Protein AF-A0A1V9Z1X3-F1 (afdb_monomer_lite)

Organism: Achlya hypogyna (NCBI:txid1202772)

Radius of gyration: 20.15 Å; chains: 1; bounding box: 41×44×64 Å

Secondary structure (DSSP, 8-state):
--HHHHHHHHHHHHHHHHHSPPPPTT--HHHHHHHHHHH-HHHHHHHHHHHHHHHHHHHHHHHHTSSS---SPPPHHHHHHHHHHHHHHHHHHHHHHHTT--SSHHHHHTSHHHHHHHHHHHHHHHHHHS-HHHHHHTHHHHHHHHTTGGGGGGGGGGGGGG-S-HHHHHHHHHHHHHHHHHHHHHHHHT-

Sequence (191 aa):
MPRHLKRLRVAALNLQQKLIKSRKRDESLRKWVGRNLDNSLLAAILDLFQVLLGVIVTIIYCLKNWEAWDATRDSMATRLLQAGFGVVFLFDYVLRSGLYAADNREAHVLAPLTIMDLLAIFPQFVELVLSEGYVREHFLIVGGIKTLRPFRCLCCFRLIPFTSTARQRETFVLFSAVVCIIICFGSTQQV

pLDDT: mean 73.4, std 8.47, range [46.78, 87.44]

Foldseek 3Di:
DDPVVVVVVVVVVVVCCQQAPDDDPPDDPQRRLLCSCVPGPVVVVLLVVLLVLLVVQLVVLCVVPVPALDLAQDDPVVLVVLVVNLVSLVVVLCCCQVGHNDPDSVCVCPDPLSVLSVLLSVLSCCSVPDDNVRCVVPVVVNLLSSLSNLSSLLSCLSCLVVDPDPVVSVVSNVVSVVVSVVSSVVSNVRD

Structure (mmCIF, N/CA/C/O backbone):
data_AF-A0A1V9Z1X3-F1
#
_entry.id   AF-A0A1V9Z1X3-F1
#
loop_
_atom_site.group_PDB
_atom_site.id
_atom_site.type_symbol
_atom_site.label_atom_id
_atom_site.label_alt_id
_atom_site.label_comp_id
_atom_site.label_asym_id
_atom_site.label_entity_id
_atom_site.label_seq_id
_atom_site.pdbx_PDB_ins_code
_atom_site.Cartn_x
_atom_site.Cartn_y
_atom_site.Cartn_z
_atom_site.occupancy
_atom_site.B_iso_or_equiv
_atom_site.auth_seq_id
_atom_site.auth_comp_id
_atom_site.auth_asym_id
_atom_site.auth_atom_id
_atom_site.pdbx_PDB_model_num
ATOM 1 N N . MET A 1 1 ? 7.808 -25.716 37.684 1.00 58.44 1 MET A N 1
ATOM 2 C CA . MET A 1 1 ? 7.617 -24.698 36.618 1.00 58.44 1 MET A CA 1
ATOM 3 C C . MET A 1 1 ? 8.124 -23.340 37.117 1.00 58.44 1 MET A C 1
ATOM 5 O O . MET A 1 1 ? 7.605 -22.879 38.133 1.00 58.44 1 MET A O 1
ATOM 9 N N . PRO A 1 2 ? 9.148 -22.730 36.494 1.00 67.25 2 PRO A N 1
ATOM 10 C CA . PRO A 1 2 ? 9.878 -21.590 37.065 1.00 67.25 2 PRO A CA 1
ATOM 11 C C . PRO A 1 2 ? 8.994 -20.348 37.251 1.00 67.25 2 PRO A C 1
ATOM 13 O O . PRO A 1 2 ? 8.224 -19.983 36.363 1.00 67.25 2 PRO A O 1
ATOM 16 N N . ARG A 1 3 ? 9.115 -19.663 38.397 1.00 62.41 3 ARG A N 1
ATOM 17 C CA . ARG A 1 3 ? 8.311 -18.472 38.757 1.00 62.41 3 ARG A CA 1
ATOM 18 C C . ARG A 1 3 ? 8.428 -17.321 37.739 1.00 62.41 3 ARG A C 1
ATOM 20 O O . ARG A 1 3 ? 7.465 -16.579 37.559 1.00 62.41 3 ARG A O 1
ATOM 27 N N . HIS A 1 4 ? 9.550 -17.217 37.026 1.00 58.72 4 HIS A N 1
ATOM 28 C CA . HIS A 1 4 ? 9.766 -16.223 35.966 1.00 58.72 4 HIS A CA 1
ATOM 29 C C . HIS A 1 4 ? 8.883 -16.454 34.731 1.00 58.72 4 HIS A C 1
ATOM 31 O O . HIS A 1 4 ? 8.313 -15.502 34.204 1.00 58.72 4 HIS A O 1
ATOM 37 N N . LEU A 1 5 ? 8.662 -17.714 34.336 1.00 63.91 5 LEU A N 1
ATOM 38 C CA . LEU A 1 5 ? 7.769 -18.062 33.223 1.00 63.91 5 LEU A CA 1
ATOM 39 C C . LEU A 1 5 ? 6.310 -17.706 33.528 1.00 63.91 5 LEU A C 1
ATOM 41 O O . LEU A 1 5 ? 5.593 -17.256 32.641 1.00 63.91 5 LEU A O 1
ATOM 45 N N . LYS A 1 6 ? 5.870 -17.834 34.790 1.00 68.31 6 LYS A N 1
ATOM 46 C CA . LYS A 1 6 ? 4.519 -17.408 35.196 1.00 68.31 6 LYS A CA 1
ATOM 47 C C . LYS A 1 6 ? 4.347 -15.889 35.109 1.00 68.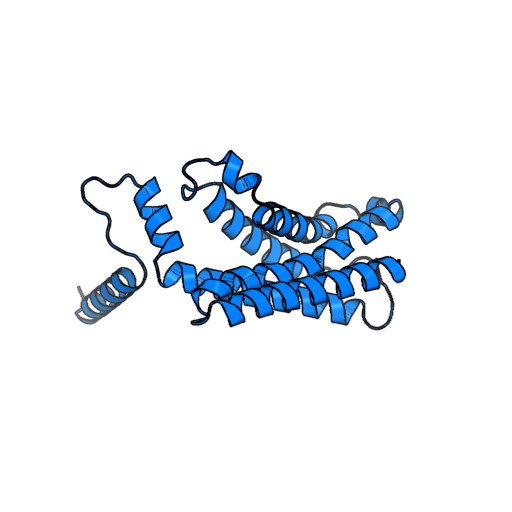31 6 LYS A C 1
ATOM 49 O O . LYS A 1 6 ? 3.326 -15.438 34.603 1.00 68.31 6 LYS A O 1
ATOM 54 N N . ARG A 1 7 ? 5.340 -15.104 35.545 1.00 70.44 7 ARG A N 1
ATOM 55 C CA . ARG A 1 7 ? 5.295 -13.631 35.454 1.00 70.44 7 ARG A CA 1
ATOM 56 C C . ARG A 1 7 ? 5.314 -13.141 34.006 1.00 70.44 7 ARG A C 1
ATOM 58 O O . ARG A 1 7 ? 4.514 -12.277 33.665 1.00 70.44 7 ARG A O 1
ATOM 65 N N . LEU A 1 8 ? 6.145 -13.741 33.152 1.00 69.75 8 LEU A N 1
ATOM 66 C CA . LEU A 1 8 ? 6.168 -13.442 31.716 1.00 69.75 8 LEU A CA 1
ATOM 67 C C . LEU A 1 8 ? 4.842 -13.794 31.039 1.00 69.75 8 LEU A C 1
ATOM 69 O O . LEU A 1 8 ? 4.337 -13.012 30.243 1.00 69.75 8 LEU A O 1
ATOM 73 N N . ARG A 1 9 ? 4.230 -14.928 31.400 1.00 70.25 9 ARG A N 1
ATOM 74 C CA . ARG A 1 9 ? 2.932 -15.335 30.851 1.00 70.25 9 ARG A CA 1
ATOM 75 C C . ARG A 1 9 ? 1.808 -14.390 31.277 1.00 70.25 9 ARG A C 1
ATOM 77 O O . ARG A 1 9 ? 0.983 -14.039 30.449 1.00 70.25 9 ARG A O 1
ATOM 84 N N . VAL A 1 10 ? 1.796 -13.937 32.531 1.00 71.50 10 VAL A N 1
ATOM 85 C CA . VAL A 1 10 ? 0.814 -12.951 33.022 1.00 71.50 10 VAL A CA 1
ATOM 86 C C . VAL A 1 10 ? 1.024 -11.583 32.366 1.00 71.50 10 VAL A C 1
ATOM 88 O O . VAL A 1 10 ? 0.056 -10.965 31.937 1.00 71.50 10 VAL A O 1
ATOM 91 N N . ALA A 1 11 ? 2.272 -11.132 32.209 1.00 70.38 11 ALA A N 1
ATOM 92 C CA . ALA A 1 11 ? 2.577 -9.895 31.491 1.00 70.38 11 ALA A CA 1
ATOM 93 C C . ALA A 1 11 ? 2.161 -9.973 30.012 1.00 70.38 11 ALA A C 1
ATOM 95 O O . ALA A 1 11 ? 1.530 -9.047 29.509 1.00 70.38 11 ALA A O 1
ATOM 96 N N . ALA A 1 12 ? 2.439 -11.096 29.343 1.00 65.94 12 ALA A N 1
ATOM 97 C CA . ALA A 1 12 ? 2.023 -11.349 27.967 1.00 65.94 12 ALA A CA 1
ATOM 98 C C . ALA A 1 12 ? 0.494 -11.395 27.827 1.00 65.94 12 ALA A C 1
ATOM 100 O O . ALA A 1 12 ? -0.040 -10.805 26.895 1.00 65.94 12 ALA A O 1
ATOM 101 N N . LEU A 1 13 ? -0.218 -12.022 28.770 1.00 67.62 13 LEU A N 1
ATOM 102 C CA . LEU A 1 13 ? -1.684 -12.055 28.787 1.00 67.62 13 LEU A CA 1
ATOM 103 C C . LEU A 1 13 ? -2.287 -10.662 29.014 1.00 67.62 13 LEU A C 1
ATOM 105 O O . LEU A 1 13 ? -3.245 -10.303 28.336 1.00 67.62 13 LEU A O 1
ATOM 109 N N . ASN A 1 14 ? -1.705 -9.851 29.899 1.00 64.38 14 ASN A N 1
ATOM 110 C CA . ASN A 1 14 ? -2.148 -8.473 30.130 1.00 64.38 14 ASN A CA 1
ATOM 111 C C . ASN A 1 14 ? -1.901 -7.582 28.901 1.00 64.38 14 ASN A C 1
ATOM 113 O O . ASN A 1 14 ? -2.756 -6.776 28.536 1.00 64.38 14 ASN A O 1
ATOM 117 N N . LEU A 1 15 ? -0.761 -7.753 28.223 1.00 61.19 15 LEU A N 1
ATOM 118 C CA . LEU A 1 15 ? -0.472 -7.108 26.937 1.00 61.19 15 LEU A CA 1
ATOM 119 C C . LEU A 1 15 ? -1.459 -7.555 25.858 1.00 61.19 15 LEU A C 1
ATOM 121 O O . LEU A 1 15 ? -2.012 -6.718 25.150 1.00 61.19 15 LEU A O 1
ATOM 125 N N . GLN A 1 16 ? -1.736 -8.855 25.776 1.00 65.88 16 GLN A N 1
ATOM 126 C CA . GLN A 1 16 ? -2.678 -9.424 24.821 1.00 65.88 16 GLN A CA 1
ATOM 127 C C . GLN A 1 1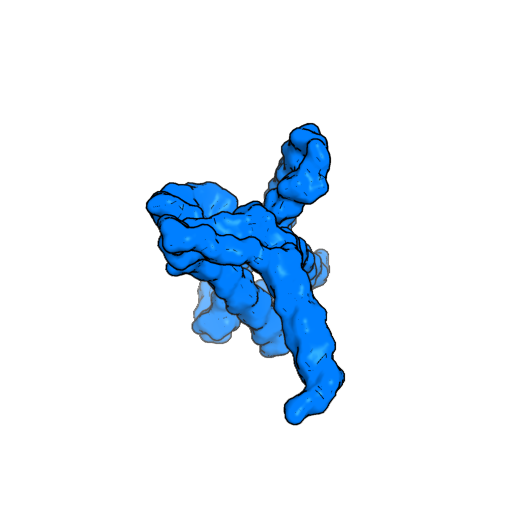6 ? -4.103 -8.912 25.057 1.00 65.88 16 GLN A C 1
ATOM 129 O O . GLN A 1 16 ? -4.783 -8.588 24.094 1.00 65.88 16 GLN A O 1
ATOM 134 N N . GLN A 1 17 ? -4.537 -8.761 26.310 1.00 61.78 17 GLN A N 1
ATOM 135 C CA . GLN A 1 17 ? -5.841 -8.180 26.655 1.00 61.78 17 GLN A CA 1
ATOM 136 C C . GLN A 1 17 ? -5.935 -6.682 26.337 1.00 61.78 17 GLN A C 1
ATOM 138 O O . GLN A 1 17 ? -7.020 -6.181 26.042 1.00 61.78 17 GLN A O 1
ATOM 143 N N . LYS A 1 18 ? -4.806 -5.965 26.377 1.00 62.31 18 LYS A N 1
ATOM 144 C CA . LYS A 1 18 ? -4.722 -4.550 25.990 1.00 62.31 18 LYS A CA 1
ATOM 145 C C . LYS A 1 18 ? -4.690 -4.373 24.464 1.00 62.31 18 LYS A C 1
ATOM 147 O O . LYS A 1 18 ? -5.202 -3.380 23.954 1.00 62.31 18 LYS A O 1
ATOM 152 N N . LEU A 1 19 ? -4.111 -5.341 23.748 1.00 60.38 19 LEU A N 1
ATOM 153 C CA . LEU A 1 19 ? -3.975 -5.359 22.288 1.00 60.38 19 LEU A CA 1
ATOM 154 C C . LEU A 1 19 ? -5.191 -5.951 21.566 1.00 60.38 19 LEU A C 1
ATOM 156 O O . LEU A 1 19 ? -5.494 -5.514 20.464 1.00 60.38 19 LEU A O 1
ATOM 160 N N . ILE A 1 20 ? -5.879 -6.929 22.158 1.00 66.69 20 ILE A N 1
ATOM 161 C CA . ILE A 1 20 ? -6.978 -7.686 21.548 1.00 66.69 20 ILE A CA 1
ATOM 162 C C . ILE A 1 20 ? -8.108 -7.808 22.576 1.00 66.69 20 ILE A C 1
ATOM 164 O O . ILE A 1 20 ? -7.933 -8.365 23.661 1.00 66.69 20 ILE A O 1
ATOM 168 N N . LYS A 1 21 ? -9.304 -7.314 22.239 1.00 70.56 21 LYS A N 1
ATOM 169 C CA . LYS A 1 21 ? -10.478 -7.426 23.113 1.00 70.56 21 LYS A CA 1
ATOM 170 C C . LYS A 1 21 ? -10.935 -8.883 23.177 1.00 70.56 21 LYS A C 1
ATOM 172 O O . LYS A 1 21 ? -11.015 -9.558 22.152 1.00 70.56 21 LYS A O 1
ATOM 177 N N . SER A 1 22 ? -11.306 -9.349 24.369 1.00 68.50 22 SER A N 1
ATOM 178 C CA . SER A 1 22 ? -11.831 -10.707 24.572 1.00 68.50 22 SER A CA 1
ATOM 179 C C . SER A 1 22 ? -13.135 -10.954 23.794 1.00 68.50 22 SER A C 1
ATOM 181 O O . SER A 1 22 ? -13.901 -10.022 23.501 1.00 68.50 22 SER A O 1
ATOM 183 N N . ARG A 1 23 ? -13.369 -12.221 23.435 1.00 66.62 23 ARG A N 1
ATOM 184 C CA . ARG A 1 23 ? -14.541 -12.683 22.680 1.00 66.62 23 ARG A CA 1
ATOM 185 C C . ARG A 1 23 ? -15.776 -12.696 23.573 1.00 66.62 23 ARG A C 1
ATOM 187 O O . ARG A 1 23 ? -15.736 -13.260 24.665 1.00 66.62 23 ARG A O 1
ATOM 194 N N . LYS A 1 24 ? -16.874 -12.079 23.122 1.00 76.56 24 LYS A N 1
ATOM 195 C CA . LYS A 1 24 ? -18.161 -12.171 23.833 1.00 76.56 24 LYS A CA 1
ATOM 196 C C . LYS A 1 24 ? -18.788 -13.552 23.598 1.00 76.56 24 LYS A C 1
ATOM 198 O O . LYS A 1 24 ? -18.597 -14.139 22.535 1.00 76.56 24 LYS A O 1
ATOM 203 N N . ARG A 1 25 ? -19.529 -14.060 24.590 1.00 62.94 25 ARG A N 1
ATOM 204 C CA . ARG A 1 25 ? -20.049 -15.442 24.641 1.00 62.94 25 ARG A CA 1
ATOM 205 C C . ARG A 1 25 ? -20.952 -15.816 23.449 1.00 62.94 25 ARG A C 1
ATOM 207 O O . ARG A 1 25 ? -20.924 -16.971 23.049 1.00 62.94 25 ARG A O 1
ATOM 214 N N . ASP A 1 26 ? -21.594 -14.830 22.813 1.00 74.31 26 ASP A N 1
ATOM 215 C CA . ASP A 1 26 ? -22.498 -15.011 21.657 1.00 74.31 26 ASP A CA 1
ATOM 216 C C . ASP A 1 26 ? -21.972 -14.380 20.349 1.00 74.31 26 ASP A C 1
ATOM 218 O O . ASP A 1 26 ? -22.700 -14.198 19.374 1.00 74.31 26 ASP A O 1
ATOM 222 N N . GLU A 1 27 ? -20.690 -14.004 20.305 1.00 71.50 27 GLU A N 1
ATOM 223 C CA . GLU A 1 27 ? -20.081 -13.370 19.132 1.00 71.50 27 GLU A CA 1
ATOM 224 C C . GLU A 1 27 ? -19.456 -14.432 18.211 1.00 71.50 27 GLU A C 1
ATOM 226 O O . GLU A 1 27 ? -18.634 -15.261 18.632 1.00 71.50 27 GLU A O 1
ATOM 231 N N . SER A 1 28 ? -19.830 -14.415 16.927 1.00 77.31 28 SER A N 1
ATOM 232 C CA . SER A 1 28 ? -19.164 -15.233 15.910 1.00 77.31 28 SER A CA 1
ATOM 233 C C . SER A 1 28 ? -17.697 -14.813 15.781 1.00 77.31 28 SER A C 1
ATOM 235 O O . SER A 1 28 ? -17.356 -13.645 15.980 1.00 77.31 28 SER A O 1
ATOM 237 N N . LEU A 1 29 ? -16.816 -15.755 15.424 1.00 68.06 29 LEU A N 1
ATOM 238 C CA . LEU A 1 29 ? -15.391 -15.462 15.201 1.00 68.06 29 LEU A CA 1
ATOM 239 C C . LEU A 1 29 ? -15.206 -14.288 14.227 1.00 68.06 29 LEU A C 1
ATOM 241 O O . LEU A 1 29 ? -14.361 -13.432 14.455 1.00 68.06 29 LEU A O 1
ATOM 245 N N . ARG A 1 30 ? -16.084 -14.194 13.222 1.00 67.00 30 ARG A N 1
ATOM 246 C CA . ARG A 1 30 ? -16.183 -13.082 12.273 1.00 67.00 30 ARG A CA 1
ATOM 247 C C . ARG A 1 30 ? -16.320 -11.719 12.948 1.00 67.00 30 ARG A C 1
ATOM 249 O O . ARG A 1 30 ? -15.478 -10.848 12.766 1.00 67.00 30 ARG A O 1
ATOM 256 N N . LYS A 1 31 ? -17.393 -11.545 13.725 1.00 70.69 31 LYS A N 1
ATOM 257 C CA . LYS A 1 31 ? -17.722 -10.265 14.369 1.00 70.69 31 LYS A CA 1
ATOM 258 C C . LYS A 1 31 ? -16.664 -9.875 15.398 1.00 70.69 31 LYS A C 1
ATOM 260 O O . LYS A 1 31 ? -16.326 -8.703 15.515 1.00 70.69 31 LYS A O 1
ATOM 265 N N . TRP A 1 32 ? -16.083 -10.868 16.069 1.00 71.12 32 TRP A N 1
ATOM 266 C CA . TRP A 1 32 ? -14.994 -10.657 17.014 1.00 71.12 32 TRP A CA 1
ATOM 267 C C . TRP A 1 32 ? -13.711 -10.149 16.342 1.00 71.12 32 TRP A C 1
ATOM 269 O O . TRP A 1 32 ? -13.099 -9.201 16.838 1.00 71.12 32 TRP A O 1
ATOM 279 N N . VAL A 1 33 ? -13.319 -10.751 15.212 1.00 69.62 33 VAL A N 1
ATOM 280 C CA . VAL A 1 33 ? -12.161 -10.301 14.423 1.00 69.62 33 VAL A CA 1
ATOM 281 C C . VAL A 1 33 ? -12.415 -8.909 13.854 1.00 69.62 33 VAL A C 1
ATOM 283 O O . VAL A 1 33 ? -11.579 -8.040 14.069 1.00 69.62 33 VAL A O 1
ATOM 286 N N . GLY A 1 34 ? -13.576 -8.661 13.235 1.00 67.75 34 GLY A N 1
ATOM 287 C CA . GLY A 1 34 ? -13.936 -7.338 12.707 1.00 67.75 34 GLY A CA 1
ATOM 288 C C . GLY A 1 34 ? -13.902 -6.248 13.784 1.00 67.75 34 GLY A C 1
ATOM 289 O O . GLY A 1 34 ? -13.224 -5.240 13.635 1.00 67.75 34 GLY A O 1
ATOM 290 N N . ARG A 1 35 ? -14.502 -6.501 14.955 1.00 70.12 35 ARG A N 1
ATOM 291 C CA . ARG A 1 35 ? -14.479 -5.560 16.087 1.00 70.12 35 ARG A CA 1
ATOM 292 C C . ARG A 1 35 ? -13.068 -5.276 16.601 1.00 70.12 35 ARG A C 1
ATOM 294 O O . ARG A 1 35 ? -12.799 -4.161 17.051 1.00 70.12 35 ARG A O 1
ATOM 301 N N . ASN A 1 36 ? -12.190 -6.276 16.592 1.00 70.19 36 ASN A N 1
ATOM 302 C CA . ASN A 1 36 ? -10.789 -6.075 16.941 1.00 70.19 36 ASN A CA 1
ATOM 303 C C . ASN A 1 36 ? -10.037 -5.327 15.836 1.00 70.19 36 ASN A C 1
ATOM 305 O O . ASN A 1 36 ? -9.239 -4.456 16.153 1.00 70.19 36 ASN A O 1
ATOM 309 N N . LEU A 1 37 ? -10.321 -5.581 14.566 1.00 68.69 37 LEU A N 1
ATOM 310 C CA . LEU A 1 37 ? -9.742 -4.830 13.453 1.00 68.69 37 LEU A CA 1
ATOM 311 C C . LEU A 1 37 ? -10.187 -3.360 13.421 1.00 68.69 37 LEU A C 1
ATOM 313 O O . LEU A 1 37 ? -9.401 -2.519 13.015 1.00 68.69 37 LEU A O 1
ATOM 317 N N . ASP A 1 38 ? -11.383 -3.034 13.910 1.00 68.06 38 ASP A N 1
ATOM 318 C CA . ASP A 1 38 ? -11.870 -1.646 13.902 1.00 68.06 38 ASP A CA 1
ATOM 319 C C . ASP A 1 38 ? -11.512 -0.864 15.175 1.00 68.06 38 ASP A C 1
ATOM 321 O O . ASP A 1 38 ? -11.322 0.347 15.138 1.00 68.06 38 ASP A O 1
ATOM 325 N N . ASN A 1 39 ? -11.455 -1.530 16.336 1.00 67.62 39 ASN A N 1
ATOM 326 C CA . ASN A 1 39 ? -11.391 -0.849 17.638 1.00 67.62 39 ASN A CA 1
ATOM 327 C C . ASN A 1 39 ? -10.238 -1.304 18.543 1.00 67.62 39 ASN A C 1
ATOM 329 O O . ASN A 1 39 ? -10.269 -1.025 19.751 1.00 67.62 39 ASN A O 1
ATOM 333 N N . SER A 1 40 ? -9.274 -2.066 18.024 1.00 73.06 40 SER A N 1
ATOM 334 C CA . SER A 1 40 ? -8.103 -2.478 18.802 1.00 73.06 40 SER A CA 1
ATOM 335 C C . SER A 1 40 ? -6.891 -1.591 18.547 1.00 73.06 40 SER A C 1
ATOM 337 O O . SER A 1 40 ? -6.695 -1.047 17.462 1.00 73.06 40 SER A O 1
ATOM 339 N N . LEU A 1 41 ? -6.030 -1.506 19.561 1.00 71.88 41 LEU A N 1
ATOM 340 C CA . LEU A 1 41 ? -4.729 -0.854 19.451 1.00 71.88 41 LEU A CA 1
ATOM 341 C C . LEU A 1 41 ? -3.821 -1.570 18.433 1.00 71.88 41 LEU A C 1
ATOM 343 O O . LEU A 1 41 ? -2.984 -0.936 17.802 1.00 71.88 41 LEU A O 1
ATOM 347 N N . LEU A 1 42 ? -3.996 -2.883 18.252 1.00 71.81 42 LEU A N 1
ATOM 348 C CA . LEU A 1 42 ? -3.227 -3.668 17.290 1.00 71.81 42 LEU A CA 1
ATOM 349 C C . LEU A 1 42 ? -3.550 -3.267 15.848 1.00 71.81 42 LEU A C 1
ATOM 351 O O . LEU A 1 42 ? -2.634 -3.110 15.050 1.00 71.81 42 LEU A O 1
ATOM 355 N N . ALA A 1 43 ? -4.822 -3.031 15.534 1.00 72.88 43 ALA A N 1
ATOM 356 C CA . ALA A 1 43 ? -5.218 -2.536 14.221 1.00 72.88 43 ALA A CA 1
ATOM 357 C C . ALA A 1 43 ? -4.656 -1.139 13.934 1.00 72.88 43 ALA A C 1
ATOM 359 O O . ALA A 1 43 ? -4.088 -0.912 12.875 1.00 72.88 43 ALA A O 1
ATOM 360 N N . ALA A 1 44 ? -4.710 -0.253 14.929 1.00 74.75 44 ALA A N 1
ATOM 361 C CA . ALA A 1 44 ? -4.084 1.064 14.883 1.00 74.75 44 ALA A CA 1
ATOM 362 C C . ALA A 1 44 ? -2.566 0.998 14.596 1.00 74.75 44 ALA A C 1
ATOM 364 O O . ALA A 1 44 ? -2.053 1.765 13.782 1.00 74.75 44 ALA A O 1
ATOM 365 N N . ILE A 1 45 ? -1.844 0.073 15.239 1.00 80.81 45 ILE A N 1
ATOM 366 C CA . ILE A 1 45 ? -0.406 -0.140 14.997 1.00 80.81 45 ILE A CA 1
ATOM 367 C C . ILE A 1 45 ? -0.159 -0.688 13.589 1.00 80.81 45 ILE A C 1
ATOM 369 O O . ILE A 1 45 ? 0.772 -0.238 12.922 1.00 80.81 45 ILE A O 1
ATOM 373 N N . LEU A 1 46 ? -0.977 -1.641 13.132 1.00 81.12 46 LEU A 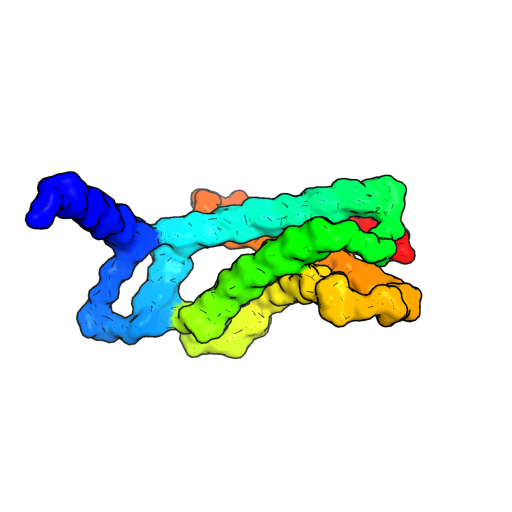N 1
ATOM 374 C CA . LEU A 1 46 ? -0.876 -2.182 11.778 1.00 81.12 46 LEU A CA 1
ATOM 375 C C . LEU A 1 46 ? -1.123 -1.090 10.736 1.00 81.12 46 LEU A C 1
ATOM 377 O O . LEU A 1 46 ? -0.302 -0.932 9.841 1.00 81.12 46 LEU A O 1
ATOM 381 N N . ASP A 1 47 ? -2.171 -0.281 10.888 1.00 79.62 47 ASP A N 1
ATOM 382 C CA . ASP A 1 47 ? -2.456 0.833 9.981 1.00 79.62 47 ASP A CA 1
ATOM 383 C C . ASP A 1 47 ? -1.290 1.836 9.933 1.00 79.62 47 ASP A C 1
ATOM 385 O O . ASP A 1 47 ? -0.866 2.228 8.846 1.00 79.62 47 ASP A O 1
ATOM 389 N N . LEU A 1 48 ? -0.698 2.192 11.080 1.00 83.81 48 LEU A N 1
ATOM 390 C CA . LEU A 1 48 ? 0.486 3.059 11.122 1.00 83.81 48 LEU A CA 1
ATOM 391 C C . LEU A 1 48 ? 1.691 2.427 10.409 1.00 83.81 48 LEU A C 1
ATOM 393 O O . LEU A 1 48 ? 2.380 3.100 9.642 1.00 83.81 48 LEU A O 1
ATOM 397 N N . PHE A 1 49 ? 1.939 1.138 10.639 1.00 85.75 49 PHE A N 1
ATOM 398 C CA . PHE A 1 49 ? 3.025 0.406 9.992 1.00 85.75 49 PHE A CA 1
ATOM 399 C C . PHE A 1 49 ? 2.852 0.358 8.467 1.00 85.75 49 PHE A C 1
ATOM 401 O O . PHE A 1 49 ? 3.802 0.631 7.733 1.00 85.75 49 PHE A O 1
ATOM 408 N N . GLN A 1 50 ? 1.634 0.093 7.987 1.00 83.81 50 GLN A N 1
ATOM 409 C CA . GLN A 1 50 ? 1.313 0.089 6.557 1.00 83.81 50 GLN A CA 1
ATOM 410 C C . GLN A 1 50 ? 1.528 1.467 5.924 1.00 83.81 50 GLN A C 1
ATOM 412 O O . GLN A 1 50 ? 2.101 1.567 4.839 1.00 83.81 50 GLN A O 1
ATOM 417 N N . VAL A 1 51 ? 1.120 2.539 6.608 1.00 83.62 51 VAL A N 1
ATOM 418 C CA . VAL A 1 51 ? 1.307 3.909 6.112 1.00 83.62 51 VAL A CA 1
ATOM 419 C C . VAL A 1 51 ? 2.787 4.271 6.028 1.00 83.62 51 VAL A C 1
ATOM 421 O O . VAL A 1 51 ? 3.223 4.796 5.005 1.00 83.62 51 VAL A O 1
ATOM 424 N N . LEU A 1 52 ? 3.578 3.941 7.052 1.00 85.88 52 LEU A N 1
ATOM 425 C CA . LEU A 1 52 ? 5.024 4.181 7.037 1.00 85.88 52 LEU A CA 1
ATOM 426 C C . LEU A 1 52 ? 5.705 3.442 5.881 1.00 85.88 52 LEU A C 1
ATOM 428 O O . LEU A 1 52 ? 6.473 4.050 5.135 1.00 85.88 52 LEU A O 1
ATOM 432 N N . LEU A 1 53 ? 5.385 2.160 5.684 1.00 84.69 53 LEU A N 1
ATOM 433 C CA . LEU A 1 53 ? 5.903 1.395 4.549 1.00 84.69 53 LEU A CA 1
ATOM 434 C C . LEU A 1 53 ? 5.466 1.995 3.205 1.00 84.69 53 LEU A C 1
ATOM 436 O O . LEU A 1 53 ? 6.282 2.097 2.291 1.00 84.69 53 LEU A O 1
ATOM 440 N N . GLY A 1 54 ? 4.206 2.422 3.076 1.00 83.62 54 GLY A N 1
ATOM 441 C CA . GLY A 1 54 ? 3.683 3.043 1.855 1.00 83.62 54 GLY A CA 1
ATOM 442 C C . GLY A 1 54 ? 4.397 4.349 1.494 1.00 83.62 54 GLY A C 1
ATOM 443 O O . GLY A 1 54 ? 4.755 4.565 0.331 1.00 83.62 54 GLY A O 1
ATOM 444 N N . VAL A 1 55 ? 4.677 5.190 2.494 1.00 83.12 55 VAL A N 1
ATOM 445 C CA . VAL A 1 55 ? 5.459 6.423 2.322 1.00 83.12 55 VAL A CA 1
ATOM 446 C C . VAL A 1 55 ? 6.895 6.101 1.910 1.00 83.12 55 VAL A C 1
ATOM 448 O O . VAL A 1 55 ? 7.387 6.690 0.951 1.00 83.12 55 VAL A O 1
ATOM 451 N N . ILE A 1 56 ? 7.547 5.132 2.561 1.00 85.56 56 ILE A N 1
ATOM 452 C CA . ILE A 1 56 ? 8.912 4.706 2.209 1.00 85.56 56 ILE A CA 1
ATOM 453 C C . ILE A 1 56 ? 8.980 4.232 0.753 1.00 85.56 56 ILE A C 1
ATOM 455 O O . ILE A 1 56 ? 9.856 4.668 0.009 1.00 85.56 56 ILE A O 1
ATOM 459 N N . VAL A 1 57 ? 8.041 3.384 0.319 1.00 82.44 57 VAL A N 1
ATOM 460 C CA . VAL A 1 57 ? 7.982 2.900 -1.072 1.00 82.44 57 VAL A CA 1
ATOM 461 C C . VAL A 1 57 ? 7.818 4.058 -2.055 1.00 82.44 57 VAL A C 1
ATOM 463 O O . VAL A 1 57 ? 8.474 4.072 -3.097 1.00 82.44 57 VAL A O 1
ATOM 466 N N . THR A 1 58 ? 6.989 5.046 -1.715 1.00 80.88 58 THR A N 1
ATOM 467 C CA . THR A 1 58 ? 6.777 6.217 -2.574 1.00 80.88 58 THR A CA 1
ATOM 468 C C . THR A 1 58 ? 8.023 7.099 -2.640 1.00 80.88 58 THR A C 1
ATOM 470 O O . THR A 1 58 ? 8.402 7.525 -3.725 1.00 80.88 58 THR A O 1
ATOM 473 N N . ILE A 1 59 ? 8.723 7.310 -1.521 1.00 82.19 59 ILE A N 1
ATOM 474 C CA . ILE A 1 59 ? 9.989 8.059 -1.494 1.00 82.19 59 ILE A CA 1
ATOM 475 C C . ILE A 1 59 ? 11.056 7.351 -2.331 1.00 82.19 59 ILE A C 1
ATOM 477 O O . ILE A 1 59 ? 11.701 7.997 -3.150 1.00 82.19 59 ILE A O 1
ATOM 481 N N . ILE A 1 60 ? 11.221 6.032 -2.174 1.00 81.25 60 ILE A N 1
ATOM 482 C CA . ILE A 1 60 ? 12.172 5.243 -2.977 1.00 81.25 60 ILE A CA 1
ATOM 483 C C . ILE A 1 60 ? 11.865 5.401 -4.469 1.00 81.25 60 ILE A C 1
ATOM 485 O O . ILE A 1 60 ? 12.776 5.588 -5.272 1.00 81.25 60 ILE A O 1
ATOM 489 N N . TYR A 1 61 ? 10.584 5.357 -4.838 1.00 77.81 61 TYR A N 1
ATOM 490 C CA . TYR A 1 61 ? 10.153 5.568 -6.213 1.00 77.81 61 TYR A CA 1
ATOM 491 C C . TYR A 1 61 ? 10.468 6.986 -6.715 1.00 77.81 61 TYR A C 1
ATOM 493 O O . TYR A 1 61 ? 11.020 7.124 -7.805 1.00 77.81 61 TYR A O 1
ATOM 501 N N . CYS A 1 62 ? 10.178 8.027 -5.930 1.00 77.56 62 CYS A N 1
ATOM 502 C CA . CYS A 1 62 ? 10.491 9.408 -6.301 1.00 77.56 62 CYS A CA 1
ATOM 503 C C . CYS A 1 62 ? 11.999 9.632 -6.453 1.00 77.56 62 CYS A C 1
ATOM 505 O O . CYS A 1 62 ? 12.413 10.254 -7.420 1.00 77.56 62 CYS A O 1
ATOM 507 N N . LEU A 1 63 ? 12.818 9.097 -5.540 1.00 79.31 63 LEU A N 1
ATOM 508 C CA . LEU A 1 63 ? 14.279 9.205 -5.607 1.00 79.31 63 LEU A CA 1
ATOM 509 C C . LEU A 1 63 ? 14.844 8.509 -6.846 1.00 79.31 63 LEU A C 1
ATOM 511 O O . LEU A 1 63 ? 15.726 9.051 -7.503 1.00 79.31 63 LEU A O 1
ATOM 515 N N . LYS A 1 64 ? 14.322 7.325 -7.187 1.00 73.81 64 LYS A N 1
ATOM 516 C CA . LYS A 1 64 ? 14.769 6.575 -8.366 1.00 73.81 64 LYS A CA 1
ATOM 517 C C . LYS A 1 64 ? 14.445 7.309 -9.675 1.00 73.81 64 LYS A C 1
ATOM 519 O O . LYS A 1 64 ? 15.248 7.268 -10.596 1.00 73.81 64 LYS A O 1
ATOM 524 N N . ASN A 1 65 ? 13.292 7.969 -9.751 1.00 71.88 65 ASN A N 1
ATOM 525 C CA . ASN A 1 65 ? 12.834 8.669 -10.956 1.00 71.88 65 ASN A CA 1
ATOM 526 C C . ASN A 1 65 ? 13.137 10.180 -10.927 1.00 71.88 65 ASN A C 1
ATOM 528 O O . ASN A 1 65 ? 12.580 10.928 -11.723 1.00 71.88 65 ASN A O 1
ATOM 532 N N . TRP A 1 66 ? 13.981 10.647 -9.997 1.00 70.56 66 TRP A N 1
ATOM 533 C CA . TRP A 1 66 ? 14.257 12.076 -9.822 1.00 70.56 66 TRP A CA 1
ATOM 534 C C . TRP A 1 66 ? 15.103 12.666 -10.957 1.00 70.56 66 TRP A C 1
ATOM 536 O O . TRP A 1 66 ? 14.850 13.787 -11.388 1.00 70.56 66 TRP A O 1
ATOM 546 N N . GLU A 1 67 ? 16.109 11.928 -11.436 1.00 62.84 67 GLU A N 1
ATOM 547 C CA . GLU A 1 67 ? 17.060 12.425 -12.443 1.00 62.84 67 GLU A CA 1
ATOM 548 C C . GLU A 1 67 ? 16.658 12.069 -13.877 1.00 62.84 67 GLU A C 1
ATOM 550 O O . GLU A 1 67 ? 16.715 12.914 -14.768 1.00 62.84 67 GLU A O 1
ATOM 555 N N . ALA A 1 68 ? 16.232 10.829 -14.109 1.00 60.00 68 ALA A N 1
ATOM 556 C CA . ALA A 1 68 ? 15.739 10.370 -15.399 1.00 60.00 68 ALA A CA 1
ATOM 557 C C . ALA A 1 68 ? 14.691 9.281 -15.183 1.00 60.00 68 ALA A C 1
ATOM 559 O O . ALA A 1 68 ? 14.810 8.461 -14.268 1.00 60.00 68 ALA A O 1
ATOM 560 N N . TRP A 1 69 ? 13.669 9.268 -16.039 1.00 61.00 69 TRP A N 1
ATOM 561 C CA . TRP A 1 69 ? 12.673 8.208 -16.040 1.00 61.00 69 TRP A CA 1
ATOM 562 C C . TRP A 1 69 ? 13.307 6.908 -16.521 1.00 61.00 69 TRP A C 1
ATOM 564 O O . TRP A 1 69 ? 13.448 6.656 -17.719 1.00 61.00 69 TRP A O 1
ATOM 574 N N . ASP A 1 70 ? 13.723 6.086 -15.565 1.00 60.31 70 ASP A N 1
ATOM 575 C CA . ASP A 1 70 ? 14.357 4.815 -15.851 1.00 60.31 70 ASP A CA 1
ATOM 576 C C . ASP A 1 70 ? 13.367 3.668 -15.646 1.00 60.31 70 ASP A C 1
ATOM 578 O O . ASP A 1 70 ? 13.223 3.098 -14.559 1.00 60.31 70 ASP A O 1
ATOM 582 N N . ALA A 1 71 ? 12.670 3.310 -16.726 1.00 57.28 71 ALA A N 1
ATOM 583 C CA . ALA A 1 71 ? 11.837 2.112 -16.745 1.00 57.28 71 ALA A CA 1
ATOM 584 C C . ALA A 1 71 ? 12.649 0.819 -16.960 1.00 57.28 71 ALA A C 1
ATOM 586 O O . ALA A 1 71 ? 12.050 -0.265 -16.988 1.00 57.28 71 ALA A O 1
ATOM 587 N N . THR A 1 72 ? 13.987 0.903 -17.013 1.00 60.56 72 THR A N 1
ATOM 588 C CA . THR A 1 72 ? 14.878 -0.263 -16.988 1.00 60.56 72 THR A CA 1
ATOM 589 C C . THR A 1 72 ? 14.654 -1.083 -15.718 1.00 60.56 72 THR A C 1
ATOM 591 O O . THR A 1 72 ? 14.135 -0.621 -14.698 1.00 60.56 72 THR A O 1
ATOM 594 N N . ARG A 1 73 ? 14.972 -2.373 -15.810 1.00 61.28 73 ARG A N 1
ATOM 595 C CA . ARG A 1 73 ? 14.736 -3.343 -14.745 1.00 61.28 73 ARG A CA 1
ATOM 596 C C . ARG A 1 73 ? 15.500 -2.951 -13.476 1.00 61.28 73 ARG A C 1
ATOM 598 O O . ARG A 1 73 ? 16.717 -2.799 -13.505 1.00 61.28 73 ARG A O 1
ATOM 605 N N . ASP A 1 74 ? 14.777 -2.841 -12.361 1.00 67.75 74 ASP A N 1
ATOM 606 C CA . ASP A 1 74 ? 15.366 -2.598 -11.044 1.00 67.75 74 ASP A CA 1
ATOM 607 C C . ASP A 1 74 ? 16.339 -3.723 -10.665 1.00 67.75 74 ASP A C 1
ATOM 609 O O . ASP A 1 74 ? 16.176 -4.886 -11.059 1.00 67.75 74 ASP A O 1
ATOM 613 N N . SER A 1 75 ? 17.330 -3.384 -9.835 1.00 76.88 75 SER A N 1
ATOM 614 C CA . SER A 1 75 ? 18.244 -4.373 -9.265 1.00 76.88 75 SER A CA 1
ATOM 615 C C . SER A 1 75 ? 17.468 -5.492 -8.557 1.00 76.88 75 SER A C 1
ATOM 617 O O . SER A 1 75 ? 16.403 -5.267 -7.972 1.00 76.88 75 SER A O 1
ATOM 619 N N . MET A 1 76 ? 18.011 -6.713 -8.573 1.00 75.31 76 MET A N 1
ATOM 620 C CA . MET A 1 76 ? 17.385 -7.885 -7.942 1.00 75.31 76 MET A CA 1
ATOM 621 C C . MET A 1 76 ? 17.008 -7.622 -6.471 1.00 75.31 76 MET A C 1
ATOM 623 O O . MET A 1 76 ? 15.938 -8.033 -6.023 1.00 75.31 76 MET A O 1
ATOM 627 N N . ALA A 1 77 ? 17.854 -6.890 -5.738 1.00 76.62 77 ALA A N 1
ATOM 628 C CA . ALA A 1 77 ? 17.618 -6.533 -4.342 1.00 76.62 77 ALA A CA 1
ATOM 629 C C . ALA A 1 77 ? 16.411 -5.595 -4.184 1.00 76.62 77 ALA A C 1
ATOM 631 O O . ALA A 1 77 ? 15.534 -5.848 -3.359 1.00 76.62 77 ALA A O 1
ATOM 632 N N . THR A 1 78 ? 16.324 -4.548 -5.009 1.00 76.62 78 THR A N 1
ATOM 633 C CA . THR A 1 78 ? 15.202 -3.599 -4.993 1.00 76.62 78 THR A CA 1
ATOM 634 C C . THR A 1 78 ? 13.885 -4.287 -5.357 1.00 76.62 78 THR A C 1
ATOM 636 O O . THR A 1 78 ? 12.873 -4.052 -4.699 1.00 76.62 78 THR A O 1
ATOM 639 N N . ARG A 1 79 ? 13.906 -5.203 -6.335 1.00 77.38 79 ARG A N 1
ATOM 640 C CA . ARG A 1 79 ? 12.733 -5.997 -6.741 1.00 77.38 79 ARG A CA 1
ATOM 641 C C . ARG A 1 79 ? 12.236 -6.904 -5.624 1.00 77.38 79 ARG A C 1
ATOM 643 O O . ARG A 1 79 ? 11.039 -6.946 -5.358 1.00 77.38 79 ARG A O 1
ATOM 650 N N . LEU A 1 80 ? 13.145 -7.607 -4.949 1.00 81.88 80 LEU A N 1
ATOM 651 C CA . LEU A 1 80 ? 12.778 -8.495 -3.848 1.00 81.88 80 LEU A CA 1
ATOM 652 C C . LEU A 1 80 ? 12.238 -7.709 -2.646 1.00 81.88 80 LEU A C 1
ATOM 654 O O . LEU A 1 80 ? 11.270 -8.141 -2.026 1.00 81.88 80 LEU A O 1
ATOM 658 N N . LEU A 1 81 ? 12.810 -6.537 -2.352 1.00 83.75 81 LEU A N 1
ATOM 659 C CA . LEU A 1 81 ? 12.304 -5.638 -1.311 1.00 83.75 81 LEU A CA 1
ATOM 660 C C . LEU A 1 81 ? 10.905 -5.108 -1.647 1.00 83.75 81 LEU A C 1
ATOM 662 O O . LEU A 1 81 ? 10.006 -5.194 -0.812 1.00 83.75 81 LEU A O 1
ATOM 666 N N . GLN A 1 82 ? 10.693 -4.615 -2.871 1.00 81.06 82 GLN A N 1
ATOM 667 C CA . GLN A 1 82 ? 9.382 -4.138 -3.324 1.00 81.06 82 GLN A CA 1
ATOM 668 C C . GLN A 1 82 ? 8.336 -5.260 -3.317 1.00 81.06 82 GLN A C 1
ATOM 670 O O . GLN A 1 82 ? 7.216 -5.036 -2.859 1.00 81.06 82 GLN A O 1
ATOM 675 N N . ALA A 1 83 ? 8.701 -6.470 -3.750 1.00 83.12 83 ALA A N 1
ATOM 676 C CA . ALA A 1 83 ? 7.832 -7.641 -3.681 1.00 83.12 83 ALA A CA 1
ATOM 677 C C . ALA A 1 83 ? 7.540 -8.046 -2.227 1.00 83.12 83 ALA A C 1
ATOM 679 O O . ALA A 1 83 ? 6.397 -8.351 -1.901 1.00 83.12 83 ALA A O 1
ATOM 680 N N . GLY A 1 84 ? 8.535 -7.988 -1.337 1.00 85.19 84 GLY A N 1
ATOM 681 C CA . GLY A 1 84 ? 8.362 -8.235 0.096 1.00 85.19 84 GLY A CA 1
ATOM 682 C C . GLY A 1 84 ? 7.372 -7.260 0.733 1.00 85.19 84 GLY A C 1
ATOM 683 O O . GLY A 1 84 ? 6.436 -7.688 1.409 1.00 85.19 84 GLY A O 1
ATOM 684 N N . PHE A 1 85 ? 7.506 -5.962 0.446 1.00 84.75 85 PHE A N 1
ATOM 685 C CA . PHE A 1 85 ? 6.512 -4.966 0.851 1.00 84.75 85 PHE A CA 1
ATOM 686 C C . PHE A 1 85 ? 5.141 -5.260 0.229 1.00 84.75 85 PHE A C 1
ATOM 688 O O . PHE A 1 85 ? 4.138 -5.248 0.937 1.00 84.75 85 PHE A O 1
ATOM 695 N N . GLY A 1 86 ? 5.094 -5.613 -1.059 1.00 83.75 86 GLY A N 1
ATOM 696 C CA . GLY A 1 86 ? 3.879 -6.023 -1.768 1.00 83.75 86 GLY A CA 1
ATOM 697 C C . GLY A 1 86 ? 3.144 -7.183 -1.097 1.00 83.75 86 GLY A C 1
ATOM 698 O O . GLY A 1 86 ? 1.927 -7.120 -0.940 1.00 83.75 86 GLY A O 1
ATOM 699 N N . VAL A 1 87 ? 3.863 -8.206 -0.630 1.00 87.44 87 VAL A N 1
ATOM 700 C CA . VAL A 1 87 ? 3.287 -9.340 0.112 1.00 87.44 87 VAL A CA 1
ATOM 701 C C . VAL A 1 87 ? 2.713 -8.888 1.452 1.00 87.44 87 VAL A C 1
ATOM 703 O O . VAL A 1 87 ? 1.614 -9.307 1.805 1.00 87.44 87 VAL A O 1
ATOM 706 N N . VAL A 1 88 ? 3.405 -8.009 2.180 1.00 86.81 88 VAL A N 1
ATOM 707 C CA . VAL A 1 88 ? 2.901 -7.449 3.447 1.00 86.81 88 VAL A CA 1
ATOM 708 C C . VAL A 1 88 ? 1.620 -6.638 3.221 1.00 86.81 88 VAL A C 1
ATOM 710 O O . VAL A 1 88 ? 0.657 -6.790 3.976 1.00 86.81 88 VAL A O 1
ATOM 713 N N . PHE A 1 89 ? 1.571 -5.831 2.158 1.00 83.00 89 PHE A N 1
ATOM 714 C CA . PHE A 1 89 ? 0.377 -5.068 1.783 1.00 83.00 89 PHE A CA 1
ATOM 715 C C . PHE A 1 89 ? -0.771 -5.969 1.332 1.00 83.00 89 PHE A C 1
ATOM 717 O O . PHE A 1 89 ? -1.921 -5.738 1.700 1.00 83.00 89 PHE A O 1
ATOM 724 N N . LEU A 1 90 ? -0.471 -6.995 0.536 1.00 84.94 90 LEU A N 1
ATOM 725 C CA . LEU A 1 90 ? -1.461 -7.959 0.073 1.00 84.94 90 LEU A CA 1
ATOM 726 C C . LEU A 1 90 ? -2.015 -8.768 1.243 1.00 84.94 90 LEU A C 1
ATOM 728 O O . LEU A 1 90 ? -3.214 -9.011 1.295 1.00 84.94 90 LEU A O 1
ATOM 732 N N . PHE A 1 91 ? -1.170 -9.147 2.200 1.00 84.69 91 PHE A N 1
ATOM 733 C CA . PHE A 1 91 ? -1.604 -9.837 3.405 1.00 84.69 91 PHE A CA 1
ATOM 734 C C . PHE A 1 91 ? -2.550 -8.968 4.233 1.00 84.69 91 PHE A C 1
ATOM 736 O O . PHE A 1 91 ? -3.609 -9.444 4.616 1.00 84.69 91 PHE A O 1
ATOM 743 N N . ASP A 1 92 ? -2.235 -7.689 4.445 1.00 80.44 92 ASP A N 1
ATOM 744 C CA . ASP A 1 92 ? -3.133 -6.746 5.125 1.00 80.44 92 ASP A CA 1
ATOM 745 C C . ASP A 1 92 ? -4.459 -6.552 4.372 1.00 80.44 92 ASP A C 1
ATOM 747 O O . ASP A 1 92 ? -5.539 -6.642 4.962 1.00 80.44 92 ASP A O 1
ATOM 751 N N . TYR A 1 93 ? -4.387 -6.399 3.047 1.00 77.25 93 TYR A N 1
ATOM 752 C CA . TYR A 1 93 ? -5.562 -6.313 2.184 1.00 77.25 93 TYR A CA 1
ATOM 753 C C . TYR A 1 93 ? -6.424 -7.578 2.271 1.00 77.25 93 TYR A C 1
ATOM 755 O O . TYR A 1 93 ? -7.637 -7.483 2.423 1.00 77.25 93 TYR A O 1
ATOM 763 N N . VAL A 1 94 ? -5.823 -8.770 2.235 1.00 79.25 94 VAL A N 1
ATOM 764 C CA . VAL A 1 94 ? -6.520 -10.062 2.355 1.00 79.25 94 VAL A CA 1
ATOM 765 C C . VAL A 1 94 ? -7.003 -10.313 3.782 1.00 79.25 94 VAL A C 1
ATOM 767 O O . VAL A 1 94 ? -8.054 -10.915 3.961 1.00 79.25 94 VAL A O 1
ATOM 770 N N . LEU A 1 95 ? -6.321 -9.834 4.818 1.00 75.62 95 LEU A N 1
ATOM 771 C CA . LEU A 1 95 ? -6.843 -9.894 6.182 1.00 75.62 95 LEU A CA 1
ATOM 772 C C . LEU A 1 95 ? -8.123 -9.062 6.302 1.00 75.62 95 LEU A C 1
ATOM 774 O O . LEU A 1 95 ? -9.109 -9.526 6.874 1.00 75.62 95 LEU A O 1
ATOM 778 N N . ARG A 1 96 ? -8.134 -7.862 5.715 1.00 71.06 96 ARG A N 1
ATOM 779 C CA . ARG A 1 96 ? -9.281 -6.945 5.763 1.00 71.06 96 ARG A CA 1
ATOM 780 C C . ARG A 1 96 ? -10.411 -7.368 4.802 1.00 71.06 96 ARG A C 1
ATOM 782 O O . ARG A 1 96 ? -11.582 -7.262 5.162 1.00 71.06 96 ARG A O 1
ATOM 789 N N . SER A 1 97 ? -10.069 -7.933 3.639 1.00 64.31 97 SER A N 1
ATOM 790 C CA . SER A 1 97 ? -10.991 -8.389 2.579 1.00 64.31 97 SER A CA 1
ATOM 791 C C . SER A 1 97 ? -11.425 -9.859 2.720 1.00 64.31 97 SER A C 1
ATOM 793 O O . SER A 1 97 ? -12.615 -10.181 2.730 1.00 64.31 97 SER A O 1
ATOM 795 N N . GLY A 1 98 ? -10.464 -10.768 2.869 1.00 56.84 98 GLY A N 1
ATOM 796 C CA . GLY A 1 98 ? -10.634 -12.224 2.907 1.00 56.84 98 GLY A CA 1
ATOM 797 C C . GLY A 1 98 ? -11.030 -12.803 4.269 1.00 56.84 98 GLY A C 1
ATOM 798 O O . GLY A 1 98 ? -11.567 -13.910 4.316 1.00 56.84 98 GLY A O 1
ATOM 799 N N . LEU A 1 99 ? -10.848 -12.070 5.374 1.00 53.84 99 LEU A N 1
ATOM 800 C CA . LEU A 1 99 ? -11.170 -12.547 6.724 1.00 53.84 99 LEU A CA 1
ATOM 801 C C . LEU A 1 99 ? -12.019 -11.548 7.528 1.00 53.84 99 LEU A C 1
ATOM 803 O O . LEU A 1 99 ? -11.642 -11.101 8.599 1.00 53.84 99 LEU A O 1
ATOM 807 N N . TYR A 1 100 ? -13.278 -11.368 7.125 1.00 52.06 100 TYR A N 1
ATOM 808 C CA . TYR A 1 100 ? -14.376 -11.193 8.091 1.00 52.06 100 TYR A CA 1
ATOM 809 C C . TYR A 1 100 ? -14.767 -9.783 8.617 1.00 52.06 100 TYR A C 1
ATOM 811 O O . TYR A 1 100 ? -15.665 -9.729 9.457 1.00 52.06 100 TYR A O 1
ATOM 819 N N . ALA A 1 101 ? -14.264 -8.655 8.102 1.00 46.94 101 ALA A N 1
ATOM 820 C CA . ALA A 1 101 ? -14.692 -7.325 8.597 1.00 46.94 101 ALA A CA 1
ATOM 821 C C . ALA A 1 101 ? -15.936 -6.716 7.903 1.00 46.94 101 ALA A C 1
ATOM 823 O O . ALA A 1 101 ? -16.741 -6.067 8.562 1.00 46.94 101 ALA A O 1
ATOM 824 N N . ALA A 1 102 ? -16.158 -6.943 6.604 1.00 46.78 102 ALA A N 1
ATOM 825 C CA . ALA A 1 102 ? -17.302 -6.351 5.900 1.00 46.78 102 ALA A CA 1
ATOM 826 C C . ALA A 1 102 ? -18.506 -7.298 5.890 1.00 46.78 102 ALA A C 1
ATOM 828 O O . ALA A 1 102 ? -18.394 -8.393 5.339 1.00 46.78 102 ALA A O 1
ATOM 829 N N . ASP A 1 103 ? -19.656 -6.904 6.452 1.00 51.69 103 ASP A N 1
ATOM 830 C CA . ASP A 1 103 ? -20.909 -7.674 6.340 1.00 51.69 103 ASP A CA 1
ATOM 831 C C . ASP A 1 103 ? -21.298 -7.907 4.861 1.00 51.69 103 ASP A C 1
ATOM 833 O O . ASP A 1 103 ? -21.727 -9.013 4.532 1.00 51.69 103 ASP A O 1
ATOM 837 N N . ASN A 1 104 ? -20.966 -6.959 3.965 1.00 56.72 104 ASN A N 1
ATOM 838 C CA . ASN A 1 104 ? -21.042 -7.076 2.501 1.00 56.72 104 ASN A CA 1
ATOM 839 C C . ASN A 1 104 ? -19.651 -7.008 1.847 1.00 56.72 104 ASN A C 1
ATOM 841 O O . ASN A 1 104 ? -19.059 -5.935 1.721 1.00 56.72 104 ASN A O 1
ATOM 845 N N . ARG A 1 105 ? -19.145 -8.158 1.388 1.00 60.78 105 ARG A N 1
ATOM 846 C CA . ARG A 1 105 ? -17.830 -8.284 0.728 1.00 60.78 105 ARG A CA 1
ATOM 847 C C . ARG A 1 105 ? -17.734 -7.441 -0.545 1.00 60.78 105 ARG A C 1
ATOM 849 O O . ARG A 1 105 ? -16.723 -6.789 -0.770 1.00 60.78 105 ARG A O 1
ATOM 856 N N . GLU A 1 106 ? -18.804 -7.411 -1.331 1.00 60.16 106 GLU A N 1
ATOM 857 C CA . GLU A 1 106 ? -18.860 -6.675 -2.599 1.00 60.16 106 GLU A CA 1
ATOM 858 C C . GLU A 1 106 ? -18.777 -5.164 -2.383 1.00 60.16 106 GLU A C 1
ATOM 860 O O . GLU A 1 106 ? -17.978 -4.496 -3.028 1.00 60.16 106 GLU A O 1
ATOM 865 N N . ALA A 1 107 ? -19.509 -4.633 -1.399 1.00 62.88 107 ALA A N 1
ATOM 866 C CA . ALA A 1 107 ? -19.469 -3.210 -1.066 1.00 62.88 107 ALA A CA 1
ATOM 867 C C . ALA A 1 107 ? -18.083 -2.759 -0.574 1.00 62.88 107 ALA A C 1
ATOM 869 O O . ALA A 1 107 ? -17.692 -1.615 -0.787 1.00 62.88 107 ALA A O 1
ATOM 870 N N . HIS A 1 108 ? -17.327 -3.653 0.071 1.00 64.69 108 HIS A N 1
ATOM 871 C CA . HIS A 1 108 ? -15.972 -3.350 0.524 1.00 64.69 108 HIS A CA 1
ATOM 872 C C . HIS A 1 108 ? -14.940 -3.422 -0.603 1.00 64.69 108 HIS A C 1
ATOM 874 O O . HIS A 1 108 ? -14.053 -2.576 -0.657 1.00 64.69 108 HIS A O 1
ATOM 880 N N . VAL A 1 109 ? -15.050 -4.392 -1.515 1.00 65.44 109 VAL A N 1
ATOM 881 C CA . VAL A 1 109 ? -14.160 -4.490 -2.688 1.00 65.44 109 VAL A CA 1
ATOM 882 C C . VAL A 1 109 ? -14.423 -3.355 -3.681 1.00 65.44 109 VAL A C 1
ATOM 884 O O . VAL A 1 109 ? -13.488 -2.877 -4.313 1.00 65.44 109 VAL A O 1
ATOM 887 N N . LEU A 1 110 ? -15.669 -2.886 -3.779 1.00 69.69 110 LEU A N 1
ATOM 888 C CA . LEU A 1 110 ? -16.060 -1.765 -4.637 1.00 69.69 110 LEU A CA 1
ATOM 889 C C . LEU A 1 110 ? -15.815 -0.387 -4.003 1.00 69.69 110 LEU A C 1
ATOM 891 O O . LEU A 1 110 ? -16.071 0.634 -4.643 1.00 69.69 110 LEU A O 1
ATOM 895 N N . ALA A 1 111 ? -15.328 -0.324 -2.760 1.00 72.56 111 ALA A N 1
ATOM 896 C CA . ALA A 1 111 ? -15.013 0.950 -2.135 1.00 72.56 111 ALA A CA 1
ATOM 897 C C . ALA A 1 111 ? -13.840 1.620 -2.885 1.00 72.56 111 ALA A C 1
ATOM 899 O O . ALA A 1 111 ? -12.793 1.001 -3.067 1.00 72.56 111 ALA A O 1
ATOM 900 N N . PRO A 1 112 ? -13.943 2.900 -3.282 1.00 71.94 112 PRO A N 1
ATOM 901 C CA . PRO A 1 112 ? -12.907 3.552 -4.089 1.00 71.94 112 PRO A CA 1
ATOM 902 C C . PRO A 1 112 ? -11.500 3.469 -3.476 1.00 71.94 112 PRO A C 1
ATOM 904 O O . PRO A 1 112 ? -10.522 3.239 -4.180 1.00 71.94 112 PRO A O 1
ATOM 907 N N . LEU A 1 113 ? -11.402 3.581 -2.148 1.00 73.38 113 LEU A N 1
ATOM 908 C CA . LEU A 1 113 ? -10.135 3.501 -1.418 1.00 73.38 113 LEU A CA 1
ATOM 909 C C . LEU A 1 113 ? -9.509 2.099 -1.450 1.00 73.38 113 LEU A C 1
ATOM 911 O O . LEU A 1 113 ? -8.292 1.981 -1.552 1.00 73.38 113 LEU A O 1
ATOM 915 N N . THR A 1 114 ? -10.313 1.034 -1.392 1.00 74.81 114 THR A N 1
ATOM 916 C CA . THR A 1 114 ? -9.798 -0.346 -1.438 1.00 74.81 114 THR A CA 1
ATOM 917 C C . THR A 1 114 ? -9.389 -0.737 -2.856 1.00 74.81 114 THR A C 1
ATOM 919 O O . THR A 1 114 ? -8.414 -1.469 -3.026 1.00 74.81 114 THR A O 1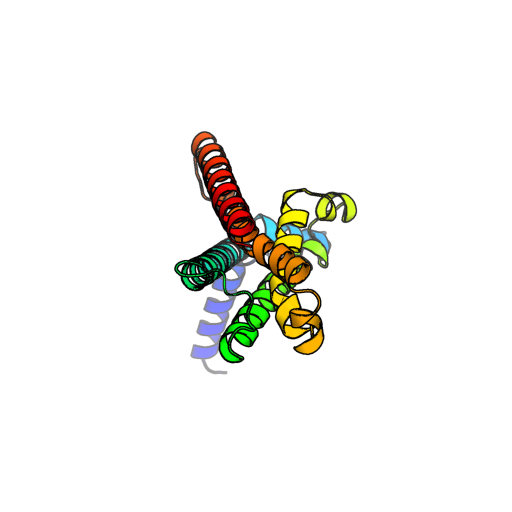
ATOM 922 N N . ILE A 1 115 ? -10.074 -0.206 -3.874 1.00 79.88 115 ILE A N 1
ATOM 923 C CA . ILE A 1 115 ? -9.662 -0.331 -5.278 1.00 79.88 115 ILE A CA 1
ATOM 924 C C . ILE A 1 115 ? -8.318 0.366 -5.491 1.00 79.88 115 ILE A C 1
ATOM 926 O O . ILE A 1 115 ? -7.413 -0.221 -6.078 1.00 79.88 115 ILE A O 1
ATOM 930 N N . MET A 1 116 ? -8.160 1.593 -4.988 1.00 78.44 116 MET A N 1
ATOM 931 C CA . MET A 1 116 ? -6.894 2.326 -5.084 1.00 78.44 116 MET A CA 1
ATOM 932 C C . MET A 1 116 ? -5.757 1.600 -4.358 1.00 78.44 116 MET A C 1
ATOM 934 O O . MET A 1 116 ? -4.667 1.477 -4.914 1.00 78.44 116 MET A O 1
ATOM 938 N N . ASP A 1 117 ? -6.018 1.042 -3.172 1.00 77.31 117 ASP A N 1
ATOM 939 C CA . ASP A 1 117 ? -5.044 0.210 -2.461 1.00 77.31 117 ASP A CA 1
ATOM 940 C C . ASP A 1 117 ? -4.622 -1.005 -3.306 1.00 77.31 117 ASP A C 1
ATOM 942 O O . ASP A 1 117 ? -3.431 -1.306 -3.387 1.00 77.31 117 ASP A O 1
ATOM 946 N N . LEU A 1 118 ? -5.565 -1.673 -3.981 1.00 80.56 118 LEU A N 1
ATOM 947 C CA . LEU A 1 118 ? -5.284 -2.807 -4.867 1.00 80.56 118 LEU A CA 1
ATOM 948 C C . LEU A 1 118 ? -4.481 -2.395 -6.110 1.00 80.56 118 LEU A C 1
ATOM 950 O O . LEU A 1 118 ? -3.487 -3.044 -6.448 1.00 80.56 118 LEU A O 1
ATOM 954 N N . LEU A 1 119 ? -4.863 -1.291 -6.756 1.00 82.50 119 LEU A N 1
ATOM 955 C CA . LEU A 1 119 ? -4.139 -0.721 -7.897 1.00 82.50 119 LEU A CA 1
ATOM 956 C C . LEU A 1 119 ? -2.715 -0.314 -7.532 1.00 82.50 119 LEU A C 1
ATOM 958 O O . LEU A 1 119 ? -1.832 -0.363 -8.379 1.00 82.50 119 LEU A O 1
ATOM 962 N N . ALA A 1 120 ? -2.476 0.043 -6.275 1.00 80.25 120 ALA A N 1
ATOM 963 C CA . ALA A 1 120 ? -1.157 0.377 -5.772 1.00 80.25 120 ALA A CA 1
ATOM 964 C C . ALA A 1 120 ? -0.351 -0.862 -5.314 1.00 80.25 120 ALA A C 1
ATOM 966 O O . ALA A 1 120 ? 0.872 -0.777 -5.155 1.00 80.25 120 ALA A O 1
ATOM 967 N N . ILE A 1 121 ? -1.004 -2.015 -5.092 1.00 83.44 121 ILE A N 1
ATOM 968 C CA . ILE A 1 121 ? -0.359 -3.324 -4.861 1.00 83.44 121 ILE A CA 1
ATOM 969 C C . ILE A 1 121 ? 0.185 -3.896 -6.170 1.00 83.44 121 ILE A C 1
ATOM 971 O O . ILE A 1 121 ? 1.312 -4.390 -6.230 1.00 83.44 121 ILE A O 1
ATOM 975 N N . PHE A 1 122 ? -0.605 -3.810 -7.234 1.00 83.94 122 PHE A N 1
ATOM 976 C CA . PHE A 1 122 ? -0.309 -4.446 -8.515 1.00 83.94 122 PHE A CA 1
ATOM 977 C C . PHE A 1 122 ? 1.107 -4.160 -9.085 1.00 83.94 122 PHE A C 1
ATOM 979 O O . PHE A 1 122 ? 1.807 -5.115 -9.441 1.00 83.94 122 PHE A O 1
ATOM 986 N N . PRO A 1 123 ? 1.623 -2.913 -9.088 1.00 81.56 123 PRO A N 1
ATOM 987 C CA . PRO A 1 123 ? 2.918 -2.569 -9.681 1.00 81.56 123 PRO A CA 1
ATOM 988 C C . PRO A 1 123 ? 4.127 -3.179 -8.965 1.00 81.56 123 PRO A C 1
ATOM 990 O O . PRO A 1 123 ? 5.233 -3.158 -9.508 1.00 81.56 123 PRO A O 1
ATOM 993 N N . GLN A 1 124 ? 3.938 -3.677 -7.740 1.00 80.38 124 GLN A N 1
ATOM 994 C CA . GLN A 1 124 ? 4.991 -4.283 -6.920 1.00 80.38 124 GLN A CA 1
ATOM 995 C C . GLN A 1 124 ? 5.282 -5.726 -7.357 1.00 80.38 124 GLN A C 1
ATOM 997 O O . GLN A 1 124 ? 6.391 -6.218 -7.167 1.00 80.38 124 GLN A O 1
ATOM 1002 N N . PHE A 1 125 ? 4.312 -6.390 -7.994 1.00 82.06 125 PHE A N 1
ATOM 1003 C CA . PHE A 1 125 ? 4.460 -7.755 -8.506 1.00 82.06 125 PHE A CA 1
ATOM 1004 C C . PHE A 1 125 ? 4.825 -7.802 -9.990 1.00 82.06 125 PHE A C 1
ATOM 1006 O O . PHE A 1 125 ? 5.445 -8.764 -10.439 1.00 82.06 125 PHE A O 1
ATOM 1013 N N . VAL A 1 126 ? 4.494 -6.753 -10.744 1.00 77.81 126 VAL A N 1
ATOM 1014 C CA . VAL A 1 126 ? 4.701 -6.671 -12.200 1.00 77.81 126 VAL A CA 1
ATOM 1015 C C . VAL A 1 126 ? 6.165 -6.889 -12.585 1.00 77.81 126 VAL A C 1
ATOM 1017 O O . VAL A 1 126 ? 6.451 -7.648 -13.504 1.00 77.81 126 VAL A O 1
ATOM 1020 N N . GLU A 1 127 ? 7.110 -6.325 -11.832 1.00 69.19 127 GLU A N 1
ATOM 1021 C CA . GLU A 1 127 ? 8.538 -6.535 -12.096 1.00 69.19 127 GLU A CA 1
ATOM 1022 C C . GLU A 1 127 ? 9.041 -7.929 -11.718 1.00 69.19 127 GLU A C 1
ATOM 1024 O O . GLU A 1 127 ? 10.095 -8.340 -12.198 1.00 69.19 127 GLU A O 1
ATOM 1029 N N . LEU A 1 128 ? 8.349 -8.649 -10.833 1.00 76.31 128 LEU A N 1
ATOM 1030 C CA . LEU A 1 128 ? 8.718 -10.007 -10.436 1.00 76.31 128 LEU A CA 1
ATOM 1031 C C . LEU A 1 128 ? 8.187 -11.037 -11.440 1.00 76.31 128 LEU A C 1
ATOM 1033 O O . LEU A 1 128 ? 8.901 -11.977 -11.777 1.00 76.31 128 LEU A O 1
ATOM 1037 N N . VAL A 1 129 ? 6.951 -10.834 -11.903 1.00 79.19 129 VAL A N 1
ATOM 1038 C CA . VAL A 1 129 ? 6.203 -11.774 -12.748 1.00 79.19 129 VAL A CA 1
ATOM 1039 C C . VAL A 1 129 ? 6.583 -11.651 -14.224 1.00 79.19 129 VAL A C 1
ATOM 1041 O O . VAL A 1 129 ? 6.650 -12.665 -14.915 1.00 79.19 129 VAL A O 1
ATOM 1044 N N . LEU A 1 130 ? 6.847 -10.437 -14.721 1.00 77.44 130 LEU A N 1
ATOM 1045 C CA . LEU A 1 130 ? 7.177 -10.236 -16.133 1.00 77.44 130 LEU A CA 1
ATOM 1046 C C . LEU A 1 130 ? 8.649 -10.555 -16.426 1.00 77.44 130 LEU A C 1
ATOM 1048 O O . LEU A 1 130 ? 9.564 -10.148 -15.702 1.00 77.44 130 LEU A O 1
ATOM 1052 N N . SER A 1 131 ? 8.874 -11.279 -17.524 1.00 74.50 131 SER A N 1
ATOM 1053 C CA . SER A 1 131 ? 10.210 -11.582 -18.033 1.00 74.50 131 SER A CA 1
ATOM 1054 C C . SER A 1 131 ? 10.859 -10.344 -18.661 1.00 74.50 131 SER A C 1
ATOM 1056 O O . SER A 1 131 ? 10.189 -9.415 -19.110 1.00 74.50 131 SER A O 1
ATOM 1058 N N . GLU A 1 132 ? 12.192 -10.339 -18.706 1.00 70.12 132 GLU A N 1
ATOM 1059 C CA . GLU A 1 132 ? 12.997 -9.233 -19.246 1.00 70.12 132 GLU A CA 1
ATOM 1060 C C . GLU A 1 132 ? 12.617 -8.861 -20.689 1.00 70.12 132 GLU A C 1
ATOM 1062 O O . GLU A 1 132 ? 12.552 -7.680 -21.023 1.00 70.12 132 GLU A O 1
ATOM 1067 N N . GLY A 1 133 ? 12.302 -9.865 -21.517 1.00 70.56 133 GLY A N 1
ATOM 1068 C CA . GLY A 1 133 ? 11.861 -9.663 -22.899 1.00 70.56 133 GLY A CA 1
ATOM 1069 C C . GLY A 1 133 ? 10.518 -8.937 -22.994 1.00 70.56 133 GLY A C 1
ATOM 1070 O O . GLY A 1 133 ? 10.398 -7.978 -23.750 1.00 70.56 133 GLY A O 1
ATOM 1071 N N . TYR A 1 134 ? 9.545 -9.317 -22.160 1.00 75.50 134 TYR A N 1
ATOM 1072 C CA . TYR A 1 134 ? 8.202 -8.730 -22.181 1.00 75.50 134 TYR A CA 1
ATOM 1073 C C . TYR A 1 134 ? 8.186 -7.277 -21.686 1.00 75.50 134 TYR A C 1
ATOM 1075 O O . TYR A 1 134 ? 7.464 -6.435 -22.215 1.00 75.50 134 TYR A O 1
ATOM 1083 N N . VAL A 1 135 ? 9.018 -6.955 -20.687 1.00 72.62 135 VAL A N 1
ATOM 1084 C CA . VAL A 1 135 ? 9.161 -5.578 -20.181 1.00 72.62 135 VAL A CA 1
ATOM 1085 C C . VAL A 1 135 ? 9.728 -4.647 -21.253 1.00 72.62 135 VAL A C 1
ATOM 1087 O O . VAL A 1 135 ? 9.318 -3.491 -21.335 1.00 72.62 135 VAL A O 1
ATOM 1090 N N . ARG A 1 136 ? 10.650 -5.148 -22.083 1.00 71.62 136 ARG A N 1
ATOM 1091 C CA . ARG A 1 136 ? 11.275 -4.364 -23.153 1.00 71.62 136 ARG A CA 1
ATOM 1092 C C . ARG A 1 136 ? 10.328 -4.132 -24.330 1.00 71.62 136 ARG A C 1
ATOM 1094 O O . ARG A 1 136 ? 10.325 -3.042 -24.888 1.00 71.62 136 ARG A O 1
ATOM 1101 N N . GLU A 1 137 ? 9.521 -5.131 -24.678 1.00 77.69 137 GLU A N 1
ATOM 1102 C CA . GLU A 1 137 ? 8.535 -5.051 -25.763 1.00 77.69 137 GLU A CA 1
ATOM 1103 C C . GLU A 1 137 ? 7.326 -4.171 -25.395 1.00 77.69 137 GLU A C 1
ATOM 1105 O O . GLU A 1 137 ? 6.826 -3.411 -26.221 1.00 77.69 137 GLU A O 1
ATOM 1110 N N . HIS A 1 138 ? 6.906 -4.192 -24.126 1.00 78.44 138 HIS A N 1
ATOM 1111 C CA . HIS A 1 138 ? 5.759 -3.430 -23.623 1.00 78.44 138 HIS A CA 1
ATOM 1112 C C . HIS A 1 138 ? 6.152 -2.315 -22.643 1.00 78.44 138 HIS A C 1
ATOM 1114 O O . HIS A 1 138 ? 5.470 -2.084 -21.640 1.00 78.44 138 HIS A O 1
ATOM 1120 N N . PHE A 1 139 ? 7.233 -1.592 -22.949 1.00 73.56 139 PHE A N 1
ATOM 1121 C CA . PHE A 1 139 ? 7.785 -0.524 -22.106 1.00 73.56 139 PHE A CA 1
ATOM 1122 C C . PHE A 1 139 ? 6.740 0.513 -21.663 1.00 73.56 139 PHE A C 1
ATOM 1124 O O . PHE A 1 139 ? 6.671 0.839 -20.481 1.00 73.56 139 PHE A O 1
ATOM 1131 N N . LEU A 1 140 ? 5.876 0.979 -22.574 1.00 74.75 140 LEU A N 1
ATOM 1132 C CA . LEU A 1 140 ? 4.844 1.982 -22.268 1.00 74.75 140 LEU A CA 1
ATOM 1133 C C . LEU A 1 140 ? 3.789 1.461 -21.280 1.00 74.75 140 LEU A C 1
ATOM 1135 O O . LEU A 1 140 ? 3.392 2.169 -20.358 1.00 74.75 140 LEU A O 1
ATOM 1139 N N . ILE A 1 141 ? 3.360 0.205 -21.439 1.00 77.06 141 ILE A N 1
ATOM 1140 C CA . ILE A 1 141 ? 2.354 -0.418 -20.566 1.00 77.06 141 ILE A CA 1
ATOM 1141 C C . ILE A 1 141 ? 2.955 -0.657 -19.180 1.00 77.06 141 ILE A C 1
ATOM 1143 O O . ILE A 1 141 ? 2.331 -0.350 -18.165 1.00 77.06 141 ILE A O 1
ATOM 1147 N N . VAL A 1 142 ? 4.189 -1.164 -19.122 1.00 76.75 142 VAL A N 1
ATOM 1148 C CA . VAL A 1 142 ? 4.892 -1.386 -17.853 1.00 76.75 142 VAL A CA 1
ATOM 1149 C C . VAL A 1 142 ? 5.196 -0.057 -17.157 1.00 76.75 142 VAL A C 1
ATOM 1151 O O . VAL A 1 142 ? 5.008 0.040 -15.945 1.00 76.75 142 VAL A O 1
ATOM 1154 N N . GLY A 1 143 ? 5.590 0.976 -17.904 1.00 74.88 143 GLY A N 1
ATOM 1155 C CA . GLY A 1 143 ? 5.765 2.340 -17.406 1.00 74.88 143 GLY A CA 1
ATOM 1156 C C . GLY A 1 143 ? 4.477 2.895 -16.800 1.00 74.88 143 GLY A C 1
ATOM 1157 O O . GLY A 1 143 ? 4.485 3.304 -15.641 1.00 74.88 143 GLY A O 1
ATOM 1158 N N . GLY A 1 144 ? 3.353 2.798 -17.515 1.00 78.31 144 GLY A N 1
ATOM 1159 C CA . GLY A 1 144 ? 2.039 3.218 -17.014 1.00 78.31 144 GLY A CA 1
ATOM 1160 C C . GLY A 1 144 ? 1.565 2.435 -15.785 1.00 78.31 144 GLY A C 1
ATOM 1161 O O . GLY A 1 144 ? 0.921 2.985 -14.900 1.00 78.31 144 GLY A O 1
ATOM 1162 N N . ILE A 1 145 ? 1.925 1.157 -15.654 1.00 81.50 145 ILE A N 1
ATOM 1163 C CA . ILE A 1 145 ? 1.648 0.411 -14.419 1.00 81.50 145 ILE A CA 1
ATOM 1164 C C . ILE A 1 145 ? 2.541 0.913 -13.272 1.00 81.50 145 ILE A C 1
ATOM 1166 O O . ILE A 1 145 ? 2.084 1.027 -12.134 1.00 81.50 145 ILE A O 1
ATOM 1170 N N . LYS A 1 146 ? 3.807 1.256 -13.543 1.00 77.94 146 LYS A N 1
ATOM 1171 C CA . LYS A 1 146 ? 4.718 1.819 -12.532 1.00 77.94 146 LYS A CA 1
ATOM 1172 C C . LYS A 1 146 ? 4.240 3.179 -12.011 1.00 77.94 146 LYS A C 1
ATOM 1174 O O . LYS A 1 146 ? 4.389 3.417 -10.811 1.00 77.94 146 LYS A O 1
ATOM 1179 N N . THR A 1 147 ? 3.582 4.004 -12.834 1.00 78.00 147 THR A N 1
ATOM 1180 C CA . THR A 1 147 ? 3.002 5.287 -12.387 1.00 78.00 147 THR A CA 1
ATOM 1181 C C . THR A 1 147 ? 1.865 5.127 -11.375 1.00 78.00 147 THR A C 1
ATOM 1183 O O . THR A 1 147 ? 1.452 6.121 -10.789 1.00 78.00 147 THR A O 1
ATOM 1186 N N . LEU A 1 148 ? 1.364 3.909 -11.127 1.00 80.44 148 LEU A N 1
ATOM 1187 C CA . LEU A 1 148 ? 0.352 3.640 -10.098 1.00 80.44 148 LEU A CA 1
ATOM 1188 C C . LEU A 1 148 ? 0.955 3.494 -8.685 1.00 80.44 148 LEU A C 1
ATOM 1190 O O . LEU A 1 148 ? 0.224 3.533 -7.696 1.00 80.44 148 LEU A O 1
ATOM 1194 N N . ARG A 1 149 ? 2.281 3.337 -8.547 1.00 78.12 149 ARG A N 1
ATOM 1195 C CA . ARG A 1 149 ? 2.963 3.212 -7.237 1.00 78.12 149 ARG A CA 1
ATOM 1196 C C . ARG A 1 149 ? 2.681 4.373 -6.262 1.00 78.12 149 ARG A C 1
ATOM 1198 O O . ARG A 1 149 ? 2.461 4.084 -5.084 1.00 78.12 149 ARG A O 1
ATOM 1205 N N . PRO A 1 150 ? 2.629 5.648 -6.694 1.00 76.81 150 PRO A N 1
ATOM 1206 C CA . PRO A 1 150 ? 2.351 6.791 -5.824 1.00 76.81 150 PRO A CA 1
ATOM 1207 C C . PRO A 1 150 ? 0.957 6.787 -5.195 1.00 76.81 150 PRO A C 1
ATOM 1209 O O . PRO A 1 150 ? 0.772 7.439 -4.169 1.00 76.81 150 PRO A O 1
ATOM 1212 N N . PHE A 1 151 ? -0.011 6.019 -5.720 1.00 80.50 151 PHE A N 1
ATOM 1213 C CA . PH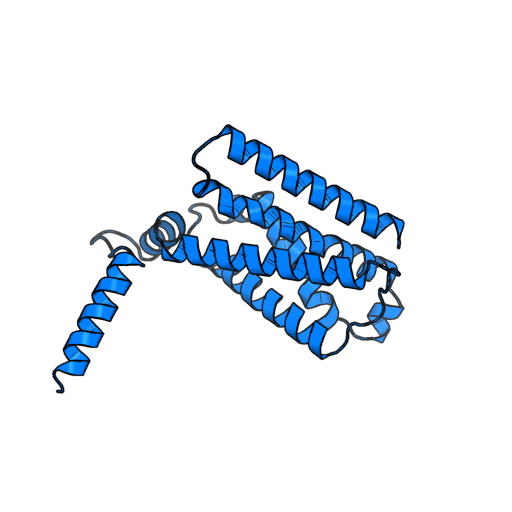E A 1 151 ? -1.331 5.883 -5.088 1.00 80.50 151 PHE A CA 1
ATOM 1214 C C . PHE A 1 151 ? -1.251 5.361 -3.644 1.00 80.50 151 PHE A C 1
ATOM 1216 O O . PHE A 1 151 ? -2.181 5.562 -2.868 1.00 80.50 151 PHE A O 1
ATOM 1223 N N . ARG A 1 152 ? -0.117 4.781 -3.226 1.00 77.25 152 ARG A N 1
ATOM 1224 C CA . ARG A 1 152 ? 0.154 4.420 -1.825 1.00 77.25 152 ARG A CA 1
ATOM 1225 C C . ARG A 1 152 ? 0.177 5.589 -0.855 1.00 77.25 152 ARG A C 1
ATOM 1227 O O . ARG A 1 152 ? -0.127 5.386 0.318 1.00 77.25 152 ARG A O 1
ATOM 1234 N N . CYS A 1 153 ? 0.483 6.801 -1.304 1.00 72.00 153 CYS A N 1
ATOM 1235 C CA . CYS A 1 153 ? 0.373 7.974 -0.441 1.00 72.00 153 CYS A CA 1
ATOM 1236 C C . CYS A 1 153 ? -1.075 8.244 -0.017 1.00 72.00 153 CYS A C 1
ATOM 1238 O O . CYS A 1 153 ? -1.283 8.865 1.026 1.00 72.00 153 CYS A O 1
ATOM 1240 N N . LEU A 1 154 ? -2.070 7.725 -0.748 1.00 71.31 154 LEU A N 1
ATOM 1241 C CA . LEU A 1 154 ? -3.461 7.789 -0.316 1.00 71.31 154 LEU A CA 1
ATOM 1242 C C . LEU A 1 154 ? -3.686 6.963 0.945 1.00 71.31 154 LEU A C 1
ATOM 1244 O O . LEU A 1 154 ? -4.442 7.422 1.788 1.00 71.31 154 LEU A O 1
ATOM 1248 N N . CYS A 1 155 ? -2.980 5.841 1.158 1.00 71.31 155 CYS A N 1
ATOM 1249 C CA . CYS A 1 155 ? -3.127 4.996 2.354 1.00 71.31 155 CYS A CA 1
ATOM 1250 C C . CYS A 1 155 ? -2.966 5.775 3.672 1.00 71.31 155 CYS A C 1
ATOM 1252 O O . CYS A 1 155 ? -3.467 5.334 4.705 1.00 71.31 155 CYS A O 1
ATOM 1254 N N . CYS A 1 156 ? -2.335 6.955 3.644 1.00 72.25 156 CYS A N 1
ATOM 1255 C CA . CYS A 1 156 ? -2.335 7.927 4.732 1.00 72.25 156 CYS A CA 1
ATOM 1256 C C . CYS A 1 156 ? -3.747 8.228 5.279 1.00 72.25 156 CYS A C 1
ATOM 1258 O O . CYS A 1 156 ? -3.879 8.509 6.469 1.00 72.25 156 CYS A O 1
ATOM 1260 N N . PHE A 1 157 ? -4.821 8.076 4.489 1.00 71.00 157 PHE A N 1
ATOM 1261 C CA . PHE A 1 157 ? -6.210 8.159 4.964 1.00 71.00 157 PHE A CA 1
ATOM 1262 C C . PHE A 1 157 ? -6.481 7.225 6.157 1.00 71.00 157 PHE A C 1
ATOM 1264 O O . PHE A 1 157 ? -7.335 7.508 6.992 1.00 71.00 157 PHE A O 1
ATOM 1271 N N . ARG A 1 158 ? -5.742 6.121 6.304 1.00 70.06 158 ARG A N 1
ATOM 1272 C CA . ARG A 1 158 ? -5.879 5.212 7.451 1.00 70.06 158 ARG A CA 1
ATOM 1273 C C . ARG A 1 158 ? -5.449 5.858 8.773 1.00 70.06 158 ARG A C 1
ATOM 1275 O O . ARG A 1 158 ? -5.828 5.371 9.830 1.00 70.06 158 ARG A O 1
ATOM 1282 N N . LEU A 1 159 ? -4.731 6.986 8.731 1.00 72.06 159 LEU A N 1
ATOM 1283 C CA . LEU A 1 159 ? -4.389 7.792 9.906 1.00 72.06 159 LEU A CA 1
ATOM 1284 C C . LEU A 1 159 ? -5.507 8.752 10.348 1.00 72.06 159 LEU A C 1
ATOM 1286 O O . LEU A 1 159 ? -5.421 9.336 11.430 1.00 72.06 159 LEU A O 1
ATOM 1290 N N . ILE A 1 160 ? -6.577 8.904 9.558 1.00 71.00 160 ILE A N 1
ATOM 1291 C CA . ILE A 1 160 ? -7.735 9.761 9.871 1.00 71.00 160 ILE A CA 1
ATOM 1292 C C . ILE A 1 160 ? -8.277 9.532 11.295 1.00 71.00 160 ILE A C 1
ATOM 1294 O O . ILE A 1 160 ? -8.505 10.528 11.984 1.00 71.00 160 ILE A O 1
ATOM 1298 N N . PRO A 1 161 ? -8.441 8.293 11.806 1.00 66.88 161 PRO A N 1
ATOM 1299 C CA . PRO A 1 161 ? -8.962 8.059 13.154 1.00 66.88 161 PRO A CA 1
ATOM 1300 C C . PRO A 1 161 ? -8.116 8.683 14.272 1.00 66.88 161 PRO A C 1
ATOM 1302 O O . PRO A 1 161 ? -8.668 9.012 15.321 1.00 66.88 161 PRO A O 1
ATOM 1305 N N . PHE A 1 162 ? -6.813 8.892 14.051 1.00 66.31 162 PHE A N 1
ATOM 1306 C CA . PHE A 1 162 ? -5.903 9.487 15.038 1.00 66.31 162 PHE A CA 1
ATOM 1307 C C . PHE A 1 162 ? -5.967 11.012 15.092 1.00 66.31 162 PHE A C 1
ATOM 1309 O O . PHE A 1 162 ? -5.516 11.616 16.062 1.00 66.31 162 PHE A O 1
ATOM 1316 N N . THR A 1 163 ? -6.527 11.652 14.068 1.00 70.81 163 THR A N 1
ATOM 1317 C CA . THR A 1 163 ? -6.704 13.106 14.077 1.00 70.81 163 THR A CA 1
ATOM 1318 C C . THR A 1 163 ? -7.967 13.469 14.851 1.00 70.81 163 THR A C 1
ATOM 1320 O O . THR A 1 163 ? -9.046 12.912 14.624 1.00 70.81 163 THR A O 1
ATOM 1323 N N . SER A 1 164 ? -7.835 14.406 15.788 1.00 67.62 164 SER A N 1
ATOM 1324 C CA . SER A 1 164 ? -8.913 14.800 16.701 1.00 67.62 164 SER A CA 1
ATOM 1325 C C . SER A 1 164 ? -9.979 15.671 16.033 1.00 67.62 164 SER A C 1
ATOM 1327 O O . SER A 1 164 ? -11.121 15.696 16.483 1.00 67.62 164 SER A O 1
ATOM 1329 N N . THR A 1 165 ? -9.628 16.371 14.949 1.00 80.44 165 THR A N 1
ATOM 1330 C CA . THR A 1 165 ? -10.477 17.404 14.342 1.00 80.44 165 THR A CA 1
ATOM 1331 C C . THR A 1 165 ? -10.926 17.013 12.935 1.00 80.44 165 THR A C 1
ATOM 1333 O O . THR A 1 165 ? -10.099 16.688 12.085 1.00 80.44 165 THR A O 1
ATOM 1336 N N . ALA A 1 166 ? -12.227 17.123 12.646 1.00 77.00 166 ALA A N 1
ATOM 1337 C CA . ALA A 1 166 ? -12.796 16.835 11.323 1.00 77.00 166 ALA A CA 1
ATOM 1338 C C . ALA A 1 166 ? -12.147 17.663 10.196 1.00 77.00 166 ALA A C 1
ATOM 1340 O O . ALA A 1 166 ? -11.795 17.121 9.154 1.00 77.00 166 ALA A O 1
ATOM 1341 N N . ARG A 1 167 ? -11.875 18.949 10.451 1.00 80.31 167 ARG A N 1
ATOM 1342 C CA . ARG A 1 167 ? -11.176 19.836 9.508 1.00 80.31 167 ARG A CA 1
ATOM 1343 C C . ARG A 1 167 ? -9.769 19.338 9.154 1.00 80.31 167 ARG A C 1
ATOM 1345 O O . ARG A 1 167 ? -9.370 19.407 8.001 1.00 80.31 167 ARG A O 1
ATOM 1352 N N . GLN A 1 168 ? -9.027 18.800 10.127 1.00 78.31 168 GLN A N 1
ATOM 1353 C CA . GLN A 1 168 ? -7.688 18.249 9.882 1.00 78.31 168 GLN A CA 1
ATOM 1354 C C . GLN A 1 168 ? -7.745 16.977 9.029 1.00 78.31 168 GLN A C 1
ATOM 1356 O O . GLN A 1 168 ? -6.886 16.790 8.172 1.00 78.31 168 GLN A O 1
ATOM 1361 N N . ARG A 1 169 ? -8.771 16.135 9.226 1.00 76.31 169 ARG A N 1
ATOM 1362 C CA . ARG A 1 169 ? -9.003 14.925 8.416 1.00 76.31 169 ARG A CA 1
ATOM 1363 C C . ARG A 1 169 ? -9.170 15.275 6.948 1.00 76.31 169 ARG A C 1
ATOM 1365 O O . ARG A 1 169 ? -8.485 14.716 6.100 1.00 76.31 169 ARG A O 1
ATOM 1372 N N . GLU A 1 170 ? -10.054 16.224 6.673 1.00 80.56 170 GLU A N 1
ATOM 1373 C CA . GLU A 1 170 ? -10.364 16.660 5.315 1.00 80.56 170 GLU A CA 1
ATOM 1374 C C . GLU A 1 170 ? -9.146 17.296 4.635 1.00 80.56 170 GLU A C 1
ATOM 1376 O O . GLU A 1 170 ? -8.770 16.883 3.540 1.00 80.56 170 GLU A O 1
ATOM 1381 N N . THR A 1 171 ? -8.453 18.219 5.315 1.00 83.44 171 THR A N 1
ATOM 1382 C CA . THR A 1 171 ? -7.225 18.832 4.785 1.00 83.44 171 THR A CA 1
ATOM 1383 C C . THR A 1 171 ? -6.153 17.789 4.472 1.00 83.44 171 THR A C 1
ATOM 1385 O O . THR A 1 171 ? -5.499 17.882 3.437 1.00 83.44 171 THR A O 1
ATOM 1388 N N . PHE A 1 172 ? -5.975 16.781 5.327 1.00 80.69 172 PHE A N 1
ATOM 1389 C CA . PHE A 1 172 ? -4.958 15.752 5.123 1.00 80.69 172 PHE A CA 1
ATOM 1390 C C . PHE A 1 172 ? -5.271 14.832 3.933 1.00 80.69 172 PHE A C 1
ATOM 1392 O O . PHE A 1 172 ? -4.379 14.498 3.146 1.00 80.69 172 PHE A O 1
ATOM 1399 N N . VAL A 1 173 ? -6.542 14.463 3.754 1.00 77.19 173 VAL A N 1
ATOM 1400 C CA . VAL A 1 173 ? -6.992 13.692 2.585 1.00 77.19 173 VAL A CA 1
ATOM 1401 C C . VAL A 1 173 ? -6.798 14.493 1.303 1.00 77.19 173 VAL A C 1
ATOM 1403 O O . VAL A 1 173 ? -6.218 13.983 0.349 1.00 77.19 173 VAL A O 1
ATOM 1406 N N . LEU A 1 174 ? -7.211 15.761 1.290 1.00 82.62 174 LEU A N 1
ATOM 1407 C CA . LEU A 1 174 ? -7.038 16.624 0.121 1.00 82.62 174 LEU A CA 1
ATOM 1408 C C . LEU A 1 174 ? -5.558 16.823 -0.216 1.00 82.62 174 LEU A C 1
ATOM 1410 O O . LEU A 1 174 ? -5.168 16.685 -1.371 1.00 82.62 174 LEU A O 1
ATOM 1414 N N . PHE A 1 175 ? -4.720 17.077 0.790 1.00 84.81 175 PHE A N 1
ATOM 1415 C CA . PHE A 1 175 ? -3.282 17.241 0.599 1.00 84.81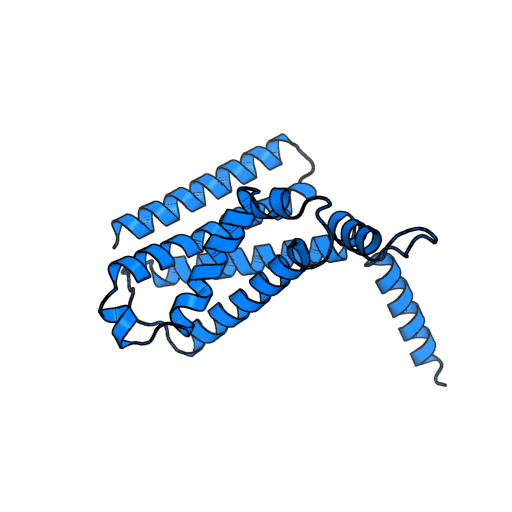 175 PHE A CA 1
ATOM 1416 C C . PHE A 1 175 ? -2.633 15.978 0.015 1.00 84.81 175 PHE A C 1
ATOM 1418 O O . PHE A 1 175 ? -1.931 16.056 -0.991 1.00 84.81 175 PHE A O 1
ATOM 1425 N N . SER A 1 176 ? -2.900 14.807 0.601 1.00 79.12 176 SER A N 1
ATOM 1426 C CA . SER A 1 176 ? -2.353 13.534 0.104 1.00 79.12 176 SER A CA 1
ATOM 1427 C C . SER A 1 176 ? -2.851 13.187 -1.302 1.00 79.12 176 SER A C 1
ATOM 1429 O O . SER A 1 176 ? -2.066 12.697 -2.117 1.00 79.12 176 SER A O 1
ATOM 1431 N N . ALA A 1 177 ? -4.110 13.499 -1.622 1.00 80.88 177 ALA A N 1
ATOM 1432 C CA . ALA A 1 177 ? -4.663 13.331 -2.962 1.00 80.88 177 ALA A CA 1
ATOM 1433 C C . ALA A 1 177 ? -3.977 14.241 -3.988 1.00 80.88 177 ALA A C 1
ATOM 1435 O O . ALA A 1 177 ? -3.563 13.761 -5.042 1.00 80.88 177 ALA A O 1
ATOM 1436 N N . VAL A 1 178 ? -3.786 15.524 -3.667 1.00 85.81 178 VAL A N 1
ATOM 1437 C CA . VAL A 1 178 ? -3.078 16.475 -4.538 1.00 85.81 178 VAL A CA 1
ATOM 1438 C C . VAL A 1 178 ? -1.638 16.023 -4.781 1.00 85.81 178 VAL A C 1
ATOM 1440 O O . VAL A 1 178 ? -1.200 15.993 -5.928 1.00 85.81 178 VAL A O 1
ATOM 1443 N N . VAL A 1 179 ? -0.921 15.598 -3.737 1.00 83.38 179 VAL A N 1
ATOM 1444 C CA . VAL A 1 179 ? 0.446 15.069 -3.876 1.00 83.38 179 VAL A CA 1
ATOM 1445 C C . VAL A 1 179 ? 0.470 13.827 -4.772 1.00 83.38 179 VAL A C 1
ATOM 1447 O O . VAL A 1 179 ? 1.308 13.748 -5.667 1.00 83.38 179 VAL A O 1
ATOM 1450 N N . CYS A 1 180 ? -0.470 12.890 -4.600 1.00 78.44 180 CYS A N 1
ATOM 1451 C CA . CYS A 1 180 ? -0.575 11.721 -5.481 1.00 78.44 180 CYS A CA 1
ATOM 1452 C C . CYS A 1 180 ? -0.787 12.122 -6.939 1.00 78.44 180 CYS A C 1
ATOM 1454 O O . CYS A 1 180 ? -0.105 11.592 -7.812 1.00 78.44 180 CYS A O 1
ATOM 1456 N N . ILE A 1 181 ? -1.705 13.057 -7.200 1.00 81.88 181 ILE A N 1
ATOM 1457 C CA . ILE A 1 181 ? -2.000 13.548 -8.550 1.00 81.88 181 ILE A CA 1
ATOM 1458 C C . ILE A 1 181 ? -0.742 14.169 -9.161 1.00 81.88 181 ILE A C 1
ATOM 1460 O O . ILE A 1 181 ? -0.371 13.789 -10.265 1.00 81.88 181 ILE A O 1
ATOM 1464 N N . ILE A 1 182 ? -0.042 15.047 -8.437 1.00 83.81 182 ILE A N 1
ATOM 1465 C CA . ILE A 1 182 ? 1.192 15.682 -8.925 1.00 83.81 182 ILE A CA 1
ATOM 1466 C C . ILE A 1 182 ? 2.249 14.630 -9.281 1.00 83.81 182 ILE A C 1
ATOM 1468 O O . ILE A 1 182 ? 2.824 14.697 -10.365 1.00 83.81 182 ILE A O 1
ATOM 1472 N N . ILE A 1 183 ? 2.481 13.636 -8.416 1.00 78.62 183 ILE A N 1
ATOM 1473 C CA . ILE A 1 183 ? 3.484 12.591 -8.678 1.00 78.62 183 ILE A CA 1
ATOM 1474 C C . ILE A 1 183 ? 3.061 11.713 -9.864 1.00 78.62 183 ILE A C 1
ATOM 1476 O O . ILE A 1 183 ? 3.900 11.378 -10.700 1.00 78.62 183 ILE A O 1
ATOM 1480 N N . CYS A 1 184 ? 1.777 11.355 -9.973 1.00 76.50 184 CYS A N 1
ATOM 1481 C CA . CYS A 1 184 ? 1.270 10.556 -11.091 1.00 76.50 184 CYS A CA 1
ATOM 1482 C C . CYS A 1 184 ? 1.391 11.316 -12.419 1.00 76.50 184 CYS A C 1
ATOM 1484 O O . CYS A 1 184 ? 1.935 10.769 -13.373 1.00 76.50 184 CYS A O 1
ATOM 1486 N N . PHE A 1 185 ? 0.951 12.579 -12.471 1.00 78.75 185 PHE A N 1
ATOM 1487 C CA . PHE A 1 185 ? 1.049 13.413 -13.672 1.00 78.75 185 PHE A CA 1
ATOM 1488 C C . PHE A 1 185 ? 2.503 13.691 -14.058 1.00 78.75 185 PHE A C 1
ATOM 1490 O O . PHE A 1 185 ? 2.860 13.533 -15.225 1.00 78.75 185 PHE A O 1
ATOM 1497 N N . GLY A 1 186 ? 3.356 14.020 -13.084 1.00 74.25 186 GLY A N 1
ATOM 1498 C CA . GLY A 1 186 ? 4.792 14.182 -13.308 1.00 74.25 186 GLY A CA 1
ATOM 1499 C C . GLY A 1 186 ? 5.427 12.910 -13.869 1.00 74.25 186 GLY A C 1
ATOM 1500 O O . GLY A 1 186 ? 6.163 12.978 -14.846 1.00 74.25 186 GLY A O 1
ATOM 1501 N N . SER A 1 187 ? 5.051 11.743 -13.335 1.00 68.69 187 SER A N 1
ATOM 1502 C CA . SER A 1 187 ? 5.510 10.450 -13.856 1.00 68.69 187 SER A CA 1
ATOM 1503 C C . SER A 1 187 ? 5.037 10.211 -15.294 1.00 68.69 187 SER A C 1
ATOM 1505 O O . SER A 1 187 ? 5.818 9.764 -16.118 1.00 68.69 187 SER A O 1
ATOM 1507 N N . THR A 1 188 ? 3.781 10.530 -15.635 1.00 69.19 188 THR A N 1
ATOM 1508 C CA . THR A 1 188 ? 3.265 10.335 -17.006 1.00 69.19 188 THR A CA 1
ATOM 1509 C C . THR A 1 188 ? 3.881 11.272 -18.040 1.00 69.19 188 THR A C 1
ATOM 1511 O O . THR A 1 188 ? 3.961 10.898 -19.201 1.00 69.19 188 THR A O 1
ATOM 1514 N N . GLN A 1 189 ? 4.302 12.479 -17.646 1.00 66.31 189 GLN A N 1
ATOM 1515 C CA . GLN A 1 189 ? 4.933 13.442 -18.558 1.00 66.31 189 GLN A CA 1
ATOM 1516 C C . GLN A 1 189 ? 6.396 13.110 -18.871 1.00 66.31 189 GLN A C 1
ATOM 1518 O O . GLN A 1 189 ? 6.949 13.656 -19.822 1.00 66.31 189 GLN A O 1
ATOM 1523 N N . GLN A 1 190 ? 7.023 12.259 -18.059 1.00 59.41 190 GLN A N 1
ATOM 1524 C CA . GLN A 1 190 ? 8.407 11.825 -18.239 1.00 59.41 190 GLN A CA 1
ATOM 1525 C C . GLN A 1 190 ? 8.534 10.491 -19.004 1.00 59.41 190 GLN A C 1
ATOM 1527 O O . GLN A 1 190 ? 9.661 10.083 -19.284 1.00 59.41 190 GLN A O 1
ATOM 1532 N N . VAL A 1 191 ? 7.412 9.821 -19.319 1.00 52.09 191 VAL A N 1
ATOM 1533 C CA . VAL A 1 191 ? 7.334 8.569 -20.108 1.00 52.09 191 VAL A CA 1
ATOM 1534 C C . VAL A 1 191 ? 7.357 8.856 -21.605 1.00 52.09 191 VAL A C 1
ATOM 1536 O O . VAL A 1 191 ? 6.634 9.779 -22.038 1.00 52.09 191 VAL A O 1
#

InterPro domains:
  IPR005821 Ion transport domain [PF00520] (45-168)
  IPR027359 Voltage-dependent channel domain superfamily [G3DSA:1.20.120.350] (17-163)